Protein AF-A0A9E4FRD2-F1 (afdb_monomer)

Nearest PDB structures (foldseek):
  8exa-assembly1_A  TM=8.167E-01  e=8.975E-10  Deinococcus radiodurans R1 = ATCC 13939 = DSM 20539
  8h1j-assembly1_A  TM=7.032E-01  e=6.275E-10  Deinococcus radiodurans R1 = ATCC 13939 = DSM 20539
  8bf8-assembly1_A  TM=7.900E-01  e=3.987E-09  Deinococcus radiodurans R1 = ATCC 13939 = DSM 20539

Foldseek 3Di:
DCPDPVNVVCVLDDPQQVVVVVVVVVVLVCLPPDPVNVVSDHDDDDDPVHDWDKTKDQDWDDDPQWTQDPPVGTHHHDDDDDCSVFAWGMWIWTFLAPDVDTDIDIDTDGDDDCPDPPRDAFDPAAEWEWEDDPAWIAIPVGDIQGQDDLVVLVVVLVVLVVVLVPDDPPDPVNVVSVRVNSVSVVVSVVSRVVSVVVVVVVCRRHHPHYHYDPDPSVVLLDQQQDDPVDGGPPRVVSVVVNVVD

Sequence (245 aa):
MRNAPGHAWLQDYSYEIVRYACKYMGDAYAAFFDPDRPDHGHPQYKAKHYTKPAFTIPSVGIEDGRLDIPKMGWTRLGPIHRYADGQPLTVHVRQESESKQPQWYAYIAFEVPIDHPDVCPPAEAGAVGVDRNVGQATDSAGAVHALPNTTVEDAKIKRYQRRMARQQKGSNRRRGTAGQLRKLHRKRARRRDNATYHVSRKVADTAHTVVMEDLNTKGMTKSAKGTVEDPGRNVKQKAGLNRAI

Structure (mmCIF, N/CA/C/O backbone):
data_AF-A0A9E4FRD2-F1
#
_entry.id   AF-A0A9E4FRD2-F1
#
loop_
_atom_site.group_PDB
_atom_site.id
_atom_site.type_symbol
_atom_site.label_atom_id
_atom_site.label_alt_id
_atom_site.label_comp_id
_atom_site.label_asym_id
_atom_site.label_entity_id
_atom_site.label_seq_id
_atom_site.pdbx_PDB_ins_code
_atom_site.Cartn_x
_atom_site.Cartn_y
_atom_site.Cartn_z
_atom_site.occupancy
_atom_site.B_iso_or_equiv
_atom_site.auth_seq_id
_atom_site.auth_comp_id
_atom_site.auth_asym_id
_atom_site.auth_atom_id
_atom_site.pdbx_PDB_model_num
ATOM 1 N N . MET A 1 1 ? -15.861 -24.914 17.497 1.00 67.12 1 MET A N 1
ATOM 2 C CA . MET A 1 1 ? -15.992 -23.563 18.099 1.00 67.12 1 MET A CA 1
ATOM 3 C C . MET A 1 1 ? -17.332 -22.887 17.801 1.00 67.12 1 MET A C 1
ATOM 5 O O . MET A 1 1 ? -18.026 -22.592 18.757 1.00 67.12 1 MET A O 1
ATOM 9 N N . ARG A 1 2 ? -17.742 -22.677 16.538 1.00 67.31 2 ARG A N 1
ATOM 10 C CA . ARG A 1 2 ? -18.972 -21.922 16.181 1.00 67.31 2 ARG A CA 1
ATOM 11 C C . ARG A 1 2 ? -20.303 -22.508 16.692 1.00 67.31 2 ARG A C 1
ATOM 13 O O . ARG A 1 2 ? -21.237 -21.755 16.925 1.00 67.31 2 ARG A O 1
ATOM 20 N N . ASN A 1 3 ? -20.382 -23.824 16.889 1.00 78.94 3 ASN A N 1
ATOM 21 C CA . ASN A 1 3 ? -21.601 -24.493 17.369 1.00 78.94 3 ASN A CA 1
ATOM 22 C C . ASN A 1 3 ? -21.659 -24.611 18.904 1.00 78.94 3 ASN A C 1
ATOM 24 O O . ASN A 1 3 ? -22.575 -25.226 19.435 1.00 78.94 3 ASN A O 1
ATOM 28 N N . ALA A 1 4 ? -20.674 -24.059 19.623 1.00 85.12 4 ALA A N 1
ATOM 29 C CA . ALA A 1 4 ? -20.673 -24.070 21.081 1.00 85.12 4 ALA A CA 1
ATOM 30 C C . ALA A 1 4 ? -21.571 -22.941 21.632 1.00 85.12 4 ALA A C 1
ATOM 32 O O . ALA A 1 4 ? -21.511 -21.832 21.094 1.00 85.12 4 ALA A O 1
ATOM 33 N N . PRO A 1 5 ? -22.318 -23.160 22.734 1.00 82.00 5 PRO A N 1
ATOM 34 C CA . PRO A 1 5 ? -23.252 -22.170 23.287 1.00 82.00 5 PRO A CA 1
ATOM 35 C C . PRO A 1 5 ? -22.615 -20.801 23.578 1.00 82.00 5 PRO A C 1
ATOM 37 O O . PRO A 1 5 ? -23.181 -19.767 23.238 1.00 82.00 5 PRO A O 1
ATOM 40 N N . GLY A 1 6 ? -21.386 -20.777 24.112 1.00 87.50 6 GLY A N 1
ATOM 41 C CA . GLY A 1 6 ? -20.649 -19.536 24.404 1.00 87.50 6 GLY A CA 1
ATOM 42 C C . GLY A 1 6 ? -20.173 -18.748 23.173 1.00 87.50 6 GLY A C 1
ATOM 43 O O . GLY A 1 6 ? -19.661 -17.639 23.309 1.00 87.50 6 GLY A O 1
ATOM 44 N N . HIS A 1 7 ? -20.337 -19.297 21.967 1.00 87.00 7 HIS A N 1
ATOM 45 C CA . HIS A 1 7 ? -19.889 -18.694 20.711 1.00 87.00 7 HIS A CA 1
ATOM 46 C C . HIS A 1 7 ? -21.019 -18.541 19.684 1.00 87.00 7 HIS A C 1
ATOM 48 O O . HIS A 1 7 ? -20.741 -18.370 18.497 1.00 87.00 7 HIS A O 1
ATOM 54 N N . ALA A 1 8 ? -22.283 -18.578 20.120 1.00 86.56 8 ALA A N 1
ATOM 55 C CA . ALA A 1 8 ? -23.445 -18.465 19.235 1.00 86.56 8 ALA A CA 1
ATOM 56 C C . ALA A 1 8 ? -23.419 -17.192 18.364 1.00 86.56 8 ALA A C 1
ATOM 58 O O . ALA A 1 8 ? -23.780 -17.241 17.193 1.00 86.56 8 ALA A O 1
ATOM 59 N N . TRP A 1 9 ? -22.874 -16.087 18.884 1.00 85.94 9 TRP A N 1
ATOM 60 C CA . TRP A 1 9 ? -22.685 -14.823 18.158 1.00 85.94 9 TRP A CA 1
ATOM 61 C C . TRP A 1 9 ? -21.822 -14.951 16.887 1.00 85.94 9 TRP A C 1
ATOM 63 O O . TRP A 1 9 ? -21.935 -14.136 15.977 1.00 85.94 9 TRP A O 1
ATOM 73 N N . LEU A 1 10 ? -20.972 -15.983 16.765 1.00 87.56 10 LEU A N 1
ATOM 74 C CA . LEU A 1 10 ? -20.216 -16.240 15.530 1.00 87.56 10 LEU A CA 1
ATOM 75 C C . LEU A 1 10 ? -21.123 -16.631 14.356 1.00 87.56 10 LEU A C 1
ATOM 77 O O . LEU A 1 10 ? -20.674 -16.601 13.207 1.00 87.56 10 LEU A O 1
ATOM 81 N N . GLN A 1 11 ? -22.373 -17.022 14.622 1.00 86.06 11 GLN A N 1
ATOM 82 C CA . GLN A 1 11 ? -23.327 -17.388 13.580 1.00 86.06 11 GLN A CA 1
ATOM 83 C C . GLN A 1 11 ? -23.803 -16.189 12.754 1.00 86.06 11 GLN A C 1
ATOM 85 O O . GLN A 1 11 ? -24.078 -16.353 11.558 1.00 86.06 11 GLN A O 1
ATOM 90 N N . ASP A 1 12 ? -23.779 -14.998 13.353 1.00 87.56 12 ASP A N 1
ATOM 91 C CA . ASP A 1 12 ? -24.127 -13.729 12.705 1.00 87.56 12 ASP A CA 1
ATOM 92 C C . ASP A 1 12 ? -23.102 -13.327 11.634 1.00 87.56 12 ASP A C 1
ATOM 94 O O . ASP A 1 12 ? -23.403 -12.569 10.713 1.00 87.56 12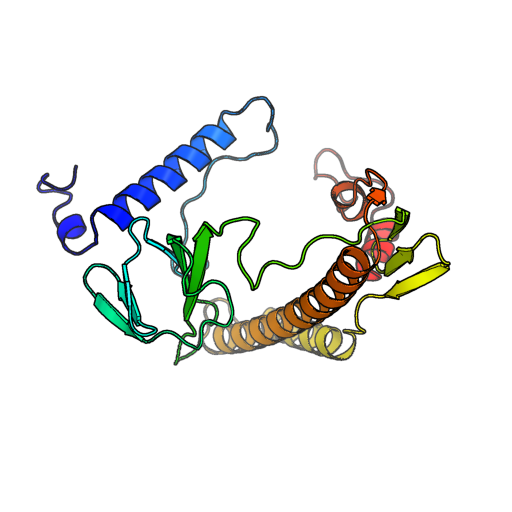 ASP A O 1
ATOM 98 N N . TYR A 1 13 ? -21.890 -13.881 11.708 1.00 87.94 13 TYR A N 1
ATOM 99 C CA . TYR A 1 13 ? -20.794 -13.589 10.793 1.00 87.94 13 TYR A CA 1
ATOM 100 C C . TYR A 1 13 ? -20.596 -14.700 9.756 1.00 87.94 13 TYR A C 1
ATOM 102 O O . TYR A 1 13 ? -20.946 -15.874 9.947 1.00 87.94 13 TYR A O 1
ATOM 110 N N . SER A 1 14 ? -19.973 -14.339 8.634 1.00 90.31 14 SER A N 1
ATOM 111 C CA . SER A 1 14 ? -19.513 -15.326 7.658 1.00 90.31 14 SER A CA 1
ATOM 112 C C . SER A 1 14 ? -18.440 -16.230 8.257 1.00 90.31 14 SER A C 1
ATOM 114 O O . SER A 1 14 ? -17.472 -15.758 8.856 1.00 90.31 14 SER A O 1
ATOM 116 N N . TYR A 1 15 ? -18.613 -17.539 8.069 1.00 89.69 15 TYR A N 1
ATOM 117 C CA . TYR A 1 15 ? -17.646 -18.547 8.497 1.00 89.69 15 TYR A CA 1
ATOM 118 C C . TYR A 1 15 ? -16.262 -18.293 7.890 1.00 89.69 15 TYR A C 1
ATOM 120 O O . TYR A 1 15 ? -15.259 -18.358 8.598 1.00 89.69 15 TYR A O 1
ATOM 128 N N . GLU A 1 16 ? -16.215 -17.946 6.606 1.00 89.38 16 GLU A N 1
ATOM 129 C CA . GLU A 1 16 ? -14.969 -17.718 5.879 1.00 89.38 16 GLU A CA 1
ATOM 130 C C . GLU A 1 16 ? -14.181 -16.532 6.437 1.00 89.38 16 GLU A C 1
ATOM 132 O O . GLU A 1 16 ? -12.979 -16.634 6.687 1.00 89.38 16 GLU A O 1
ATOM 137 N N . ILE A 1 17 ? -14.881 -15.427 6.709 1.00 91.25 17 ILE A N 1
ATOM 138 C CA . ILE A 1 17 ? -14.279 -14.211 7.265 1.00 91.25 17 ILE A CA 1
ATOM 139 C C . ILE A 1 17 ? -13.721 -14.490 8.667 1.00 91.25 17 ILE A C 1
ATOM 141 O O . ILE A 1 17 ? -12.598 -14.089 8.985 1.00 91.25 17 ILE A O 1
ATOM 145 N N . VAL A 1 18 ? -14.479 -15.210 9.503 1.00 90.75 18 VAL A N 1
ATOM 146 C CA . VAL A 1 18 ? -14.031 -15.613 10.847 1.00 90.75 18 VAL A CA 1
ATOM 147 C C . VAL A 1 18 ? -12.804 -16.524 10.760 1.00 90.75 18 VAL A C 1
ATOM 149 O O . VAL A 1 18 ? -11.828 -16.307 11.479 1.00 90.75 18 VAL A O 1
ATOM 152 N N . ARG A 1 19 ? -12.803 -17.502 9.846 1.00 91.31 19 ARG A N 1
ATOM 153 C CA . ARG A 1 19 ? -11.661 -18.401 9.625 1.00 91.31 19 ARG A CA 1
ATOM 154 C C . ARG A 1 19 ? -10.401 -17.624 9.236 1.00 91.31 19 ARG A C 1
ATOM 156 O O . ARG A 1 19 ? -9.330 -17.906 9.772 1.00 91.31 19 ARG A O 1
ATOM 163 N N . TYR A 1 20 ? -10.519 -16.616 8.371 1.00 92.38 20 TYR A N 1
ATOM 164 C CA . TYR A 1 20 ? -9.385 -15.764 7.999 1.00 92.38 20 TYR A CA 1
ATOM 165 C C . TYR A 1 20 ? -8.880 -14.892 9.151 1.00 92.38 20 TYR A C 1
ATOM 167 O O . TYR A 1 20 ? -7.675 -14.669 9.267 1.00 92.38 20 TYR A O 1
ATOM 175 N N . ALA A 1 21 ? -9.761 -14.437 10.044 1.00 90.81 21 ALA A N 1
ATOM 176 C CA . ALA A 1 21 ? -9.332 -13.743 11.255 1.00 90.81 21 ALA A CA 1
ATOM 177 C C . ALA A 1 21 ? -8.472 -14.651 12.154 1.00 90.81 21 ALA A C 1
ATOM 179 O O . ALA A 1 21 ? -7.423 -14.217 12.633 1.00 90.81 21 ALA A O 1
ATOM 180 N N . CYS A 1 22 ? -8.863 -15.921 12.321 1.00 91.75 22 CYS A N 1
ATOM 181 C CA . CYS A 1 22 ? -8.051 -16.918 13.024 1.00 91.75 22 CYS A CA 1
ATOM 182 C C . CYS A 1 22 ? -6.732 -17.205 12.294 1.00 91.75 22 CYS A C 1
ATOM 184 O O . CYS A 1 22 ? -5.698 -17.313 12.950 1.00 91.75 22 CYS A O 1
ATOM 186 N N . LYS A 1 23 ? -6.739 -17.264 10.954 1.00 94.00 23 LYS A N 1
ATOM 187 C CA . LYS A 1 23 ? -5.511 -17.401 10.157 1.00 94.00 23 LYS A CA 1
ATOM 188 C C . LYS A 1 23 ? -4.535 -16.258 10.447 1.00 94.00 23 LYS A C 1
ATOM 190 O O . LYS A 1 23 ? -3.388 -16.527 10.768 1.00 94.00 23 LYS A O 1
ATOM 195 N N . TYR A 1 24 ? -4.987 -15.002 10.420 1.00 93.44 24 TYR A N 1
ATOM 196 C CA . TYR A 1 24 ? -4.118 -13.857 10.722 1.00 93.44 24 TYR A CA 1
ATOM 197 C C . TYR A 1 24 ? -3.558 -13.875 12.142 1.00 93.44 24 TYR A C 1
ATOM 199 O O . TYR A 1 24 ? -2.440 -13.417 12.363 1.00 93.44 24 TYR A O 1
ATOM 207 N N . MET A 1 25 ? -4.324 -14.387 13.104 1.00 93.75 25 MET A N 1
ATOM 208 C CA . MET A 1 25 ? -3.820 -14.611 14.455 1.00 93.75 25 MET A CA 1
ATOM 209 C C . MET A 1 25 ? -2.714 -15.674 14.456 1.00 93.75 25 MET A C 1
ATOM 211 O O . MET A 1 25 ? -1.662 -15.438 15.041 1.00 93.75 25 MET A O 1
ATOM 215 N N . GLY A 1 26 ? -2.923 -16.797 13.761 1.00 95.25 26 GLY A N 1
ATOM 216 C CA . GLY A 1 26 ? -1.909 -17.838 13.579 1.00 95.25 26 GLY A CA 1
ATOM 217 C C . GLY A 1 26 ? -0.637 -17.312 12.913 1.00 95.25 26 GLY A C 1
ATOM 218 O O . GLY A 1 26 ? 0.444 -17.496 13.459 1.00 95.25 26 GLY A O 1
ATOM 219 N N . ASP A 1 27 ? -0.767 -16.576 11.805 1.00 94.50 27 ASP A N 1
ATOM 220 C CA . ASP A 1 27 ? 0.358 -15.958 11.089 1.00 94.50 27 ASP A CA 1
ATOM 221 C C . ASP A 1 27 ? 1.141 -14.985 11.999 1.00 94.50 27 ASP A C 1
ATOM 223 O O . ASP A 1 27 ? 2.370 -14.937 11.964 1.00 94.50 27 ASP A O 1
ATOM 227 N N . ALA A 1 28 ? 0.439 -14.207 12.834 1.00 93.31 28 ALA A N 1
ATOM 228 C CA . ALA A 1 28 ? 1.071 -13.266 13.758 1.00 93.31 28 ALA A CA 1
ATOM 229 C C . ALA A 1 28 ? 1.861 -13.976 14.866 1.00 93.31 28 ALA A C 1
ATOM 231 O O . ALA A 1 28 ? 2.956 -13.532 15.204 1.00 93.31 28 ALA A O 1
ATOM 232 N N . TYR A 1 29 ? 1.328 -15.069 15.418 1.00 95.12 29 TYR A N 1
ATOM 233 C CA . TYR A 1 29 ? 2.049 -15.877 16.403 1.00 95.12 29 TYR A CA 1
ATOM 234 C C . TYR A 1 29 ? 3.208 -16.650 15.775 1.00 95.12 29 TYR A C 1
ATOM 236 O O . TYR A 1 29 ? 4.277 -16.697 16.370 1.00 95.12 29 TYR A O 1
ATOM 244 N N . ALA A 1 30 ? 3.040 -17.183 14.564 1.00 94.62 30 ALA A N 1
ATOM 245 C CA . ALA A 1 30 ? 4.133 -17.812 13.829 1.00 94.62 30 ALA A CA 1
ATOM 246 C C . ALA A 1 30 ? 5.302 -16.833 13.643 1.00 94.62 30 ALA A C 1
ATOM 248 O O . ALA A 1 30 ? 6.435 -17.183 13.940 1.00 94.62 30 ALA A O 1
ATOM 249 N N . ALA A 1 31 ? 5.019 -15.582 13.262 1.00 92.88 31 ALA A N 1
ATOM 250 C CA . ALA A 1 31 ? 6.043 -14.544 13.143 1.00 92.88 31 ALA A CA 1
ATOM 251 C C . ALA A 1 31 ? 6.666 -14.119 14.486 1.00 92.88 31 ALA A C 1
ATOM 253 O O . ALA A 1 31 ? 7.797 -13.654 14.494 1.00 92.88 31 ALA A O 1
ATOM 254 N N . PHE A 1 32 ? 5.940 -14.234 15.601 1.00 93.62 32 PHE A N 1
ATOM 255 C CA . PHE A 1 32 ? 6.468 -13.954 16.942 1.00 93.62 32 PHE A CA 1
ATOM 256 C C . PHE A 1 32 ? 7.432 -15.042 17.430 1.00 93.62 32 PHE A C 1
ATOM 258 O O . PHE A 1 32 ? 8.389 -14.741 18.133 1.00 93.62 32 PHE A O 1
ATOM 265 N N . PHE A 1 33 ? 7.181 -16.298 17.060 1.00 93.69 33 PHE A N 1
ATOM 266 C CA . PHE A 1 33 ? 8.043 -17.429 17.409 1.00 93.69 33 PHE A CA 1
ATOM 267 C C . PHE A 1 33 ? 9.151 -17.698 16.379 1.00 93.69 33 PHE A C 1
ATOM 269 O O . PHE A 1 33 ? 9.943 -18.615 16.577 1.00 93.69 33 PHE A O 1
ATOM 276 N N . ASP A 1 34 ? 9.201 -16.933 15.289 1.00 94.06 34 ASP A N 1
ATOM 277 C CA . ASP A 1 34 ? 10.183 -17.089 14.218 1.00 94.06 34 ASP A CA 1
ATOM 278 C C . ASP A 1 34 ? 11.569 -16.582 14.679 1.00 94.06 34 ASP A C 1
ATOM 280 O O . ASP A 1 34 ? 11.729 -15.378 14.915 1.00 94.06 34 ASP A O 1
ATOM 284 N N . PRO A 1 35 ? 12.581 -17.465 14.813 1.00 91.12 35 PRO A N 1
ATOM 285 C CA . PRO A 1 35 ? 13.911 -17.082 15.284 1.00 91.12 35 PRO A CA 1
ATOM 286 C C . PRO A 1 35 ? 14.645 -16.152 14.309 1.00 91.12 35 PRO A C 1
ATOM 288 O O . PRO A 1 35 ? 15.497 -15.378 14.746 1.00 91.12 35 PRO A O 1
ATOM 291 N N . ASP A 1 36 ? 14.280 -16.155 13.022 1.00 91.88 36 ASP A N 1
ATOM 292 C CA . ASP A 1 36 ? 14.855 -15.258 12.011 1.00 91.88 36 ASP A CA 1
ATOM 293 C C . ASP A 1 36 ? 14.272 -13.836 12.105 1.00 91.88 36 ASP A C 1
ATOM 295 O O . ASP A 1 36 ? 14.687 -12.914 11.392 1.00 91.88 36 ASP A O 1
ATOM 299 N N . ARG A 1 37 ? 13.295 -13.628 12.997 1.00 83.38 37 ARG A N 1
ATOM 300 C CA . ARG A 1 37 ? 12.590 -12.358 13.200 1.00 83.38 37 ARG A CA 1
ATOM 301 C C . ARG A 1 37 ? 12.576 -11.935 14.674 1.00 83.38 37 ARG A C 1
ATOM 303 O O . ARG A 1 37 ? 11.508 -11.636 15.205 1.00 83.38 37 ARG A O 1
ATOM 310 N N . PRO A 1 38 ? 13.739 -11.783 15.333 1.00 79.31 38 PRO A N 1
ATOM 311 C CA . PRO A 1 38 ? 13.807 -11.492 16.770 1.00 79.31 38 PRO A CA 1
ATOM 312 C C . PRO A 1 38 ? 13.165 -10.147 17.160 1.00 79.31 38 PRO A C 1
ATOM 314 O O . PRO A 1 38 ? 12.729 -9.966 18.293 1.00 79.31 38 PRO A O 1
ATOM 317 N N . ASP A 1 39 ? 13.057 -9.207 16.214 1.00 81.44 39 ASP A N 1
ATOM 318 C CA . ASP A 1 39 ? 12.422 -7.900 16.421 1.00 81.44 39 ASP A CA 1
ATOM 319 C C . ASP A 1 39 ? 10.877 -7.947 16.369 1.00 81.44 39 ASP A C 1
ATOM 321 O O . ASP A 1 39 ? 10.209 -6.941 16.650 1.00 81.44 39 ASP A O 1
ATOM 325 N N . HIS A 1 40 ? 10.273 -9.076 15.979 1.00 81.44 40 HIS A N 1
ATOM 326 C CA . HIS A 1 40 ? 8.820 -9.221 15.944 1.00 81.44 40 HIS A CA 1
ATOM 327 C C . HIS A 1 40 ? 8.266 -9.423 17.359 1.00 81.44 40 HIS A C 1
ATOM 329 O O . HIS A 1 40 ? 8.233 -10.519 17.903 1.00 81.44 40 HIS A O 1
ATOM 335 N N . GLY A 1 41 ? 7.793 -8.329 17.959 1.00 86.44 41 GLY A N 1
ATOM 336 C CA . GLY A 1 41 ? 7.158 -8.359 19.275 1.00 86.44 41 GLY A CA 1
ATOM 337 C C . GLY A 1 41 ? 5.840 -9.145 19.314 1.00 86.44 41 GLY A C 1
ATOM 338 O O . GLY A 1 41 ? 5.220 -9.432 18.288 1.00 86.44 41 GLY A O 1
ATOM 339 N N . HIS A 1 42 ? 5.381 -9.441 20.533 1.00 91.69 42 HIS A N 1
ATOM 340 C CA . HIS A 1 42 ? 4.157 -10.208 20.778 1.00 91.69 42 HIS A CA 1
ATOM 341 C C . HIS A 1 42 ? 2.932 -9.615 20.045 1.00 91.69 42 HIS A C 1
ATOM 343 O O . HIS A 1 42 ? 2.730 -8.392 20.089 1.00 91.69 42 HIS A O 1
ATOM 349 N N . PRO A 1 43 ? 2.063 -10.445 19.427 1.00 92.69 43 PRO A N 1
ATOM 350 C CA . PRO A 1 43 ? 0.855 -9.973 18.760 1.00 92.69 43 PRO A CA 1
ATOM 351 C C . PRO A 1 43 ? -0.041 -9.147 19.690 1.00 92.69 43 PRO A C 1
ATOM 353 O O . PRO A 1 43 ? -0.229 -9.473 20.863 1.00 92.69 43 PRO A O 1
ATOM 356 N N . GLN A 1 44 ? -0.622 -8.068 19.164 1.00 90.12 44 GLN A N 1
ATOM 357 C CA . GLN A 1 44 ? -1.509 -7.180 19.919 1.00 90.12 44 GLN A CA 1
ATOM 358 C C . GLN A 1 44 ? -2.927 -7.198 19.351 1.00 90.12 44 GLN A C 1
ATOM 360 O O . GLN A 1 44 ? -3.133 -7.156 18.134 1.00 90.12 44 GLN A O 1
ATOM 365 N N . TYR A 1 45 ? -3.921 -7.197 20.239 1.00 89.31 45 TYR A N 1
ATOM 366 C CA . TYR A 1 45 ? -5.320 -7.083 19.842 1.00 89.31 45 TYR A CA 1
ATOM 367 C C . TYR A 1 45 ? -5.614 -5.730 19.187 1.00 89.31 45 TYR A C 1
ATOM 369 O O . TYR A 1 45 ? -5.158 -4.670 19.622 1.00 89.31 45 TYR A O 1
ATOM 377 N N . LYS A 1 46 ? -6.437 -5.763 18.136 1.00 85.69 46 LYS A N 1
ATOM 378 C CA . LYS A 1 46 ? -6.927 -4.559 17.458 1.00 85.69 46 LYS A CA 1
ATOM 379 C C . LYS A 1 46 ? -7.933 -3.836 18.355 1.00 85.69 46 LYS A C 1
ATOM 381 O O . LYS A 1 46 ? -8.856 -4.449 18.880 1.00 85.69 46 LYS A O 1
ATOM 386 N N . ALA A 1 47 ? -7.806 -2.517 18.477 1.00 85.44 47 ALA A N 1
ATOM 387 C CA . ALA A 1 47 ? -8.713 -1.705 19.283 1.00 85.44 47 ALA A CA 1
ATOM 388 C C . ALA A 1 47 ? -9.719 -0.959 18.395 1.00 85.44 47 ALA A C 1
ATOM 390 O O . ALA A 1 47 ? -9.323 -0.221 17.491 1.00 85.44 47 ALA A O 1
ATOM 391 N N . LYS A 1 48 ? -11.021 -1.080 18.697 1.00 78.56 48 LYS A N 1
ATOM 392 C CA . LYS A 1 48 ? -12.146 -0.533 17.902 1.00 78.56 48 LYS A CA 1
ATOM 393 C C . LYS A 1 48 ? -11.976 0.930 17.467 1.00 78.56 48 LYS A C 1
ATOM 395 O O . LYS A 1 48 ? -12.373 1.298 16.370 1.00 78.56 48 LYS A O 1
ATOM 400 N N . HIS A 1 49 ? -11.401 1.773 18.326 1.00 74.44 49 HIS A N 1
ATOM 401 C CA . HIS A 1 49 ? -11.247 3.212 18.071 1.00 74.44 49 HIS A CA 1
ATOM 402 C C . HIS A 1 49 ? -9.907 3.611 17.437 1.00 74.44 49 HIS A C 1
ATOM 404 O O . HIS A 1 49 ? -9.724 4.778 17.091 1.00 74.44 49 HIS A O 1
ATOM 410 N N . TYR A 1 50 ? -8.969 2.671 17.306 1.00 72.94 50 TYR A N 1
ATOM 411 C CA . TYR A 1 50 ? -7.614 2.930 16.807 1.00 72.94 50 TYR A CA 1
ATOM 412 C C . TYR A 1 50 ? -7.288 2.138 15.543 1.00 72.94 50 TYR A C 1
ATOM 414 O O . TYR A 1 50 ? -6.450 2.564 14.747 1.00 72.94 50 TYR A O 1
ATOM 422 N N . THR A 1 51 ? -7.971 1.020 15.322 1.00 81.56 51 THR A N 1
ATOM 423 C CA . THR A 1 51 ? -7.793 0.180 14.147 1.00 81.56 51 THR A CA 1
ATOM 424 C C . THR A 1 51 ? -8.938 0.398 13.173 1.00 81.56 51 THR A C 1
ATOM 426 O O . THR A 1 51 ? -10.106 0.331 13.543 1.00 81.56 51 THR A O 1
ATOM 429 N N . LYS A 1 52 ? -8.597 0.639 11.904 1.00 82.62 52 LYS A N 1
ATOM 430 C CA . LYS A 1 52 ? -9.603 0.723 10.846 1.00 82.62 52 LYS A CA 1
ATOM 431 C C . LYS A 1 52 ? -10.218 -0.665 10.620 1.00 82.62 52 LYS A C 1
ATOM 433 O O . LYS A 1 52 ? -9.447 -1.612 10.443 1.00 82.62 52 LYS A O 1
ATOM 438 N N . PRO A 1 53 ? -11.553 -0.784 10.593 1.00 89.06 53 PRO A N 1
ATOM 439 C CA . PRO A 1 53 ? -12.239 -1.997 10.179 1.00 89.06 53 PRO A CA 1
ATOM 440 C C . PRO A 1 53 ? -11.731 -2.500 8.827 1.00 89.06 53 PRO A C 1
ATOM 442 O O . PRO A 1 53 ? -11.597 -1.733 7.867 1.00 89.06 53 PRO A O 1
ATOM 445 N N . ALA A 1 54 ? -11.416 -3.788 8.784 1.00 92.31 54 ALA A N 1
ATOM 446 C CA . ALA A 1 54 ? -11.013 -4.496 7.584 1.00 92.31 54 ALA A CA 1
ATOM 447 C C . ALA A 1 54 ? -11.276 -5.990 7.760 1.00 92.31 54 ALA A C 1
ATOM 449 O O . ALA A 1 54 ? -11.181 -6.499 8.882 1.00 92.31 54 ALA A O 1
ATOM 450 N N . PHE A 1 55 ? -11.563 -6.675 6.663 1.00 93.88 55 PHE A N 1
ATOM 451 C CA . PHE A 1 55 ? -11.758 -8.118 6.632 1.00 93.88 55 PHE A CA 1
ATOM 452 C C . PHE A 1 55 ? -11.373 -8.681 5.264 1.00 93.88 55 PHE A C 1
ATOM 454 O O . PHE A 1 55 ? -11.227 -7.935 4.296 1.00 93.88 55 PHE A O 1
ATOM 461 N N . THR A 1 56 ? -11.192 -9.997 5.209 1.00 95.12 56 THR A N 1
ATOM 462 C CA . THR A 1 56 ? -10.799 -10.711 3.994 1.00 95.12 56 THR A CA 1
ATOM 463 C C . THR A 1 56 ? -11.889 -11.691 3.617 1.00 95.12 56 THR A C 1
ATOM 465 O O . THR A 1 56 ? -12.370 -12.430 4.476 1.00 95.12 56 THR A O 1
ATOM 468 N N . ILE A 1 57 ? -12.258 -11.676 2.343 1.00 94.31 57 ILE A N 1
ATOM 469 C CA . ILE A 1 57 ? -13.172 -12.617 1.716 1.00 94.31 57 ILE A CA 1
ATOM 470 C C . ILE A 1 57 ? -12.308 -13.551 0.856 1.00 94.31 57 ILE A C 1
ATOM 472 O O . ILE A 1 57 ? -11.671 -13.071 -0.086 1.00 94.31 57 ILE A O 1
ATOM 476 N N . PRO A 1 58 ? -12.194 -14.839 1.216 1.00 88.94 58 PRO A N 1
ATOM 477 C CA . PRO A 1 58 ? -11.344 -15.773 0.489 1.00 88.94 58 PRO A CA 1
ATOM 478 C C . PRO A 1 58 ? -12.018 -16.418 -0.715 1.00 88.94 58 PRO A C 1
ATOM 480 O O . PRO A 1 58 ? -11.321 -16.754 -1.657 1.00 88.94 58 PRO A O 1
ATOM 483 N N . SER A 1 59 ? -13.338 -16.600 -0.685 1.00 83.44 59 SER A N 1
ATOM 484 C CA . SER A 1 59 ? -14.110 -17.048 -1.840 1.00 83.44 59 SER A CA 1
ATOM 485 C C . SER A 1 59 ? -14.751 -15.832 -2.490 1.00 83.44 59 SER A C 1
ATOM 487 O O . SER A 1 59 ? -15.489 -15.098 -1.832 1.00 83.44 59 SER A O 1
ATOM 489 N N . VAL A 1 60 ? -14.418 -15.561 -3.748 1.00 83.00 60 VAL A N 1
ATOM 490 C CA . VAL A 1 60 ? -14.770 -14.296 -4.394 1.00 83.00 60 VAL A CA 1
ATOM 491 C C . VAL A 1 60 ? -15.790 -14.533 -5.498 1.00 83.00 60 VAL A C 1
ATOM 493 O O . VAL A 1 60 ? -15.453 -15.051 -6.555 1.00 83.00 60 VAL A O 1
ATOM 496 N N . GLY A 1 61 ? -17.029 -14.099 -5.269 1.00 87.12 61 GLY A N 1
ATOM 497 C CA . GLY A 1 61 ? -18.019 -13.931 -6.331 1.00 87.12 61 GLY A CA 1
ATOM 498 C C . GLY A 1 61 ? -17.956 -12.506 -6.868 1.00 87.12 61 GLY A C 1
ATOM 499 O O . GLY A 1 61 ? -18.282 -11.569 -6.138 1.00 87.12 61 GLY A O 1
ATOM 500 N N . ILE A 1 62 ? -17.527 -12.319 -8.117 1.00 89.94 62 ILE A N 1
ATOM 501 C CA . ILE A 1 62 ? -17.624 -11.032 -8.817 1.00 89.94 62 ILE A CA 1
ATOM 502 C C . ILE A 1 62 ? -18.399 -11.242 -10.109 1.00 89.94 62 ILE A C 1
ATOM 504 O O . ILE A 1 62 ? -18.013 -12.060 -10.934 1.00 89.94 62 ILE A O 1
ATOM 508 N N . GLU A 1 63 ? -19.476 -10.482 -10.277 1.00 88.75 63 GLU A N 1
ATOM 509 C CA . GLU A 1 63 ? -20.357 -10.555 -11.442 1.00 88.75 63 GLU A CA 1
ATOM 510 C C . GLU A 1 63 ? -20.954 -9.169 -11.701 1.00 88.75 63 GLU A C 1
ATOM 512 O O . GLU A 1 63 ? -21.309 -8.459 -10.756 1.00 88.75 63 GLU A O 1
ATOM 517 N N . ASP A 1 64 ? -21.012 -8.737 -12.963 1.00 87.69 64 ASP A N 1
ATOM 518 C CA . ASP A 1 64 ? -21.611 -7.457 -13.380 1.00 87.69 64 ASP A CA 1
ATOM 519 C C . ASP A 1 64 ? -21.157 -6.229 -12.562 1.00 87.69 64 ASP A C 1
ATOM 521 O O . ASP A 1 64 ? -21.941 -5.339 -12.205 1.00 87.69 64 ASP A O 1
ATOM 525 N N . GLY A 1 65 ? -19.867 -6.179 -12.209 1.00 88.62 65 GLY A N 1
ATOM 526 C CA . GLY A 1 65 ? -19.302 -5.101 -11.390 1.00 88.62 65 GLY A CA 1
ATOM 527 C C . GLY A 1 65 ? -19.835 -5.078 -9.952 1.00 88.62 65 GLY A C 1
ATOM 528 O O . GLY A 1 65 ? -19.850 -4.028 -9.302 1.00 88.62 65 GLY A O 1
ATOM 529 N N . ARG A 1 66 ? -20.299 -6.218 -9.443 1.00 92.75 66 ARG A N 1
ATOM 530 C CA . ARG A 1 66 ? -20.717 -6.426 -8.056 1.00 92.75 66 ARG A CA 1
ATOM 531 C C . ARG A 1 66 ? -19.816 -7.463 -7.407 1.00 92.75 66 ARG A C 1
ATOM 533 O O . ARG A 1 66 ? -19.341 -8.376 -8.061 1.00 92.75 66 ARG A O 1
ATOM 540 N N . LEU A 1 67 ? -19.604 -7.303 -6.111 1.00 93.56 67 LEU A N 1
ATOM 541 C CA . LEU A 1 67 ? -18.913 -8.253 -5.253 1.00 93.56 67 LEU A CA 1
ATOM 542 C C . LEU A 1 67 ? -19.942 -8.923 -4.352 1.00 93.56 67 LEU A C 1
ATOM 544 O O . LEU A 1 67 ? -20.669 -8.217 -3.647 1.00 93.56 67 LEU A O 1
ATOM 548 N N . ASP A 1 68 ? -19.985 -10.249 -4.334 1.00 93.25 68 ASP A N 1
ATOM 549 C CA . ASP A 1 68 ? -20.728 -10.978 -3.315 1.00 93.25 68 ASP A CA 1
ATOM 550 C C . ASP A 1 68 ? -19.993 -10.862 -1.978 1.00 93.25 68 ASP A C 1
ATOM 552 O O . ASP A 1 68 ? -18.868 -11.338 -1.799 1.00 93.25 68 ASP A O 1
ATOM 556 N N . ILE A 1 69 ? -20.618 -10.163 -1.033 1.00 92.81 69 ILE A N 1
ATOM 557 C CA . ILE A 1 69 ? -20.109 -10.038 0.325 1.00 92.81 69 ILE A CA 1
ATOM 558 C C . ILE A 1 69 ? -20.935 -10.979 1.203 1.00 92.81 69 ILE A C 1
ATOM 560 O O . ILE A 1 69 ? -22.126 -10.727 1.405 1.00 92.81 69 ILE A O 1
ATOM 564 N N . PRO A 1 70 ? -20.331 -12.015 1.812 1.00 91.00 70 PRO A N 1
ATOM 565 C CA . PRO A 1 70 ? -21.062 -12.955 2.651 1.00 91.00 70 PRO A CA 1
ATOM 566 C C . PRO A 1 70 ? -21.939 -12.261 3.706 1.00 91.00 70 PRO A C 1
ATOM 568 O O . PRO A 1 70 ? -21.465 -11.377 4.422 1.00 91.00 70 PRO A O 1
ATOM 571 N N . LYS A 1 71 ? -23.208 -12.685 3.819 1.00 88.94 71 LYS A N 1
ATOM 572 C CA . LYS A 1 71 ? -24.272 -12.103 4.679 1.00 88.94 71 LYS A CA 1
ATOM 573 C C . LYS A 1 71 ? -24.783 -10.711 4.277 1.00 88.94 71 LYS A C 1
ATOM 575 O O . LYS A 1 71 ? -25.804 -10.289 4.811 1.00 88.94 71 LYS A O 1
ATOM 580 N N . MET A 1 72 ? -24.121 -10.022 3.353 1.00 89.88 72 MET A N 1
ATOM 581 C CA . MET A 1 72 ? -24.541 -8.722 2.817 1.00 89.88 72 MET A CA 1
ATOM 582 C C . MET A 1 72 ? -25.083 -8.835 1.381 1.00 89.88 72 MET A C 1
ATOM 584 O O . MET A 1 72 ? -25.915 -8.022 0.985 1.00 89.88 72 MET A O 1
ATOM 588 N N . GLY A 1 73 ? -24.665 -9.866 0.643 1.00 91.88 73 GLY A N 1
ATOM 589 C CA . GLY A 1 73 ? -25.040 -10.130 -0.741 1.00 91.88 73 GLY A CA 1
ATOM 590 C C . GLY A 1 73 ? -24.277 -9.267 -1.748 1.00 91.88 73 GLY A C 1
ATOM 591 O O . GLY A 1 73 ? -23.290 -8.594 -1.424 1.00 91.88 73 GLY A O 1
ATOM 592 N N . TRP A 1 74 ? -24.775 -9.274 -2.984 1.00 95.06 74 TRP A N 1
ATOM 593 C CA . TRP A 1 74 ? -24.196 -8.564 -4.121 1.00 95.06 74 TRP A CA 1
ATOM 594 C C . TRP A 1 74 ? -24.132 -7.052 -3.903 1.00 95.06 74 TRP A C 1
ATOM 596 O O . TRP A 1 74 ? -25.140 -6.343 -3.910 1.00 95.06 74 TRP A O 1
ATOM 606 N N . THR A 1 75 ? -22.913 -6.543 -3.766 1.00 93.94 75 THR A N 1
ATOM 607 C CA . THR A 1 75 ? -22.619 -5.138 -3.493 1.00 93.94 75 THR A CA 1
ATOM 608 C C . THR A 1 75 ? -21.937 -4.505 -4.694 1.00 93.94 75 THR A C 1
ATOM 610 O O . THR A 1 75 ? -20.898 -4.974 -5.150 1.00 93.94 75 THR A O 1
ATOM 613 N N . ARG A 1 76 ? -22.495 -3.403 -5.201 1.00 93.75 76 ARG A N 1
ATOM 614 C CA . ARG A 1 76 ? -21.933 -2.683 -6.350 1.00 93.75 76 ARG A CA 1
ATOM 615 C C . ARG A 1 76 ? -20.519 -2.172 -6.054 1.00 93.75 76 ARG A C 1
ATOM 617 O O . ARG A 1 76 ? -20.305 -1.456 -5.074 1.00 93.75 76 ARG A O 1
ATOM 624 N N . LEU A 1 77 ? -19.586 -2.488 -6.945 1.00 92.25 77 LEU A N 1
ATOM 625 C CA . LEU A 1 77 ? -18.235 -1.949 -6.947 1.00 92.25 77 LEU A CA 1
ATOM 626 C C . LEU A 1 77 ? -18.161 -0.651 -7.762 1.00 92.25 77 LEU A C 1
ATOM 628 O O . LEU A 1 77 ? -19.027 -0.327 -8.581 1.00 92.25 77 LEU A O 1
ATOM 632 N N . GLY A 1 78 ? -17.096 0.112 -7.519 1.00 88.94 78 GLY A N 1
ATOM 633 C CA . GLY A 1 78 ? -16.642 1.102 -8.492 1.00 88.94 78 GLY A CA 1
ATOM 634 C C . GLY A 1 78 ? -16.091 0.416 -9.752 1.00 88.94 78 GLY A C 1
ATOM 635 O O . GLY A 1 78 ? -15.925 -0.804 -9.753 1.00 88.94 78 GLY A O 1
ATOM 636 N N . PRO A 1 79 ? -15.785 1.181 -10.811 1.00 86.38 79 PRO A N 1
ATOM 637 C CA . PRO A 1 79 ? -15.225 0.625 -12.039 1.00 86.38 79 PRO A CA 1
ATOM 638 C C . PRO A 1 79 ? -13.956 -0.192 -11.763 1.00 86.38 79 PRO A C 1
ATOM 640 O O . PRO A 1 79 ? -13.035 0.294 -11.102 1.00 86.38 79 PRO A O 1
ATOM 643 N N . ILE A 1 80 ? -13.916 -1.419 -12.279 1.00 85.69 80 ILE A N 1
ATOM 644 C CA . ILE A 1 80 ? -12.703 -2.237 -12.339 1.00 85.69 80 ILE A CA 1
ATOM 645 C C . ILE A 1 80 ? -12.063 -1.945 -13.693 1.00 85.69 80 ILE A C 1
ATOM 647 O O . ILE A 1 80 ? -12.709 -2.085 -14.725 1.00 85.69 80 ILE A O 1
ATOM 651 N N . HIS A 1 81 ? -10.824 -1.462 -13.682 1.00 78.94 81 HIS A N 1
ATOM 652 C CA . HIS A 1 81 ? -10.183 -0.948 -14.894 1.00 78.94 81 HIS A CA 1
ATOM 653 C C . HIS A 1 81 ? -9.343 -1.980 -15.649 1.00 78.94 81 HIS A C 1
ATOM 655 O O . HIS A 1 81 ? -9.017 -1.724 -16.801 1.00 78.94 81 HIS A O 1
ATOM 661 N N . ARG A 1 82 ? -8.931 -3.074 -14.999 1.00 83.00 82 ARG A N 1
ATOM 662 C CA . ARG A 1 82 ? -8.063 -4.114 -15.569 1.00 83.00 82 ARG A CA 1
ATOM 663 C C . ARG A 1 82 ? -8.372 -5.458 -14.938 1.00 83.00 82 ARG A C 1
ATOM 665 O O . ARG A 1 82 ? -8.721 -5.481 -13.753 1.00 83.00 82 ARG A O 1
ATOM 672 N N . TYR A 1 83 ? -8.166 -6.524 -15.706 1.00 87.25 83 TYR A N 1
ATOM 673 C CA . TYR A 1 83 ? -8.224 -7.911 -15.233 1.00 87.25 83 TYR A CA 1
ATOM 674 C C . TYR A 1 83 ? -9.574 -8.305 -14.623 1.00 87.25 83 TYR A C 1
ATOM 676 O O . TYR A 1 83 ? -9.635 -9.183 -13.767 1.00 87.25 83 TYR A O 1
ATOM 684 N N . ALA A 1 84 ? -10.656 -7.626 -15.015 1.00 83.25 84 ALA A N 1
ATOM 685 C CA . ALA A 1 84 ? -11.998 -7.925 -14.514 1.00 83.25 84 ALA A CA 1
ATOM 686 C C . ALA A 1 84 ? -12.487 -9.315 -14.965 1.00 83.25 84 ALA A C 1
ATOM 688 O O . ALA A 1 84 ? -13.365 -9.893 -14.333 1.00 83.25 84 ALA A O 1
ATOM 689 N N . ASP A 1 85 ? -11.902 -9.813 -16.046 1.00 86.25 85 ASP A N 1
ATOM 690 C CA . ASP A 1 85 ? -12.019 -11.136 -16.648 1.00 86.25 85 ASP A CA 1
ATOM 691 C C . ASP A 1 85 ? -11.004 -12.159 -16.098 1.00 86.25 85 ASP A C 1
ATOM 693 O O . ASP A 1 85 ? -11.086 -13.344 -16.418 1.00 86.25 85 ASP A O 1
ATOM 697 N N . GLY A 1 86 ? -10.070 -11.728 -15.243 1.00 86.50 86 GLY A N 1
ATOM 698 C CA . GLY A 1 86 ? -9.160 -12.619 -14.526 1.00 86.50 86 GLY A CA 1
ATOM 699 C C . GLY A 1 86 ? -9.873 -13.444 -13.450 1.00 86.50 86 GLY A C 1
ATOM 700 O O . GLY A 1 86 ? -10.968 -13.105 -12.998 1.00 86.50 86 GLY A O 1
ATOM 701 N N . GLN A 1 87 ? -9.227 -14.514 -12.979 1.00 89.25 87 GLN A N 1
ATOM 702 C CA . GLN A 1 87 ? -9.784 -15.357 -11.917 1.00 89.25 87 GLN A CA 1
ATOM 703 C C . GLN A 1 87 ? -9.595 -14.679 -10.553 1.00 89.25 87 GLN A C 1
ATOM 705 O O . GLN A 1 87 ? -8.456 -14.455 -10.133 1.00 89.25 87 GLN A O 1
ATOM 710 N N . PRO A 1 88 ? -10.667 -14.311 -9.831 1.00 90.94 88 PRO A N 1
ATOM 711 C CA . PRO A 1 88 ? -10.517 -13.618 -8.564 1.00 90.94 88 PRO A CA 1
ATOM 712 C C . PRO A 1 88 ? -10.073 -14.589 -7.463 1.00 90.94 88 PRO A C 1
ATOM 714 O O . PRO A 1 88 ? -10.715 -15.602 -7.201 1.00 90.94 88 PRO A O 1
ATOM 717 N N . LEU A 1 89 ? -8.983 -14.252 -6.775 1.00 91.50 89 LEU A N 1
ATOM 718 C CA . LEU A 1 89 ? -8.393 -15.093 -5.734 1.00 91.50 89 LEU A CA 1
ATOM 719 C C . LEU A 1 89 ? -8.878 -14.715 -4.339 1.00 91.50 89 LEU A C 1
ATOM 721 O O . LEU A 1 89 ? -9.345 -15.550 -3.577 1.00 91.50 89 LEU A O 1
ATOM 725 N N . THR A 1 90 ? -8.704 -13.449 -3.962 1.00 92.94 90 THR A N 1
ATOM 726 C CA . THR A 1 90 ? -9.047 -12.961 -2.621 1.00 92.94 90 THR A CA 1
ATOM 727 C C . THR A 1 90 ? -9.457 -11.499 -2.676 1.00 92.94 90 THR A C 1
ATOM 729 O O . THR A 1 90 ? -8.950 -10.726 -3.495 1.00 92.94 90 THR A O 1
ATOM 732 N N . VAL A 1 91 ? -10.353 -11.098 -1.772 1.00 94.75 91 VAL A N 1
ATOM 733 C CA . VAL A 1 91 ? -10.722 -9.691 -1.590 1.00 94.75 91 VAL A CA 1
ATOM 734 C C . VAL A 1 91 ? -10.410 -9.230 -0.182 1.00 94.75 91 VAL A C 1
ATOM 736 O O . VAL A 1 91 ? -10.929 -9.757 0.801 1.00 94.75 91 VAL A O 1
ATOM 739 N N . HIS A 1 92 ? -9.621 -8.169 -0.073 1.00 95.06 92 HIS A N 1
ATOM 740 C CA . HIS A 1 92 ? -9.440 -7.437 1.171 1.00 95.06 92 HIS A CA 1
ATOM 741 C C . HIS A 1 92 ? -10.344 -6.209 1.170 1.00 95.06 92 HIS A C 1
ATOM 743 O O . HIS A 1 92 ? -10.137 -5.270 0.405 1.00 95.06 92 HIS A O 1
ATOM 749 N N . VAL A 1 93 ? -11.337 -6.181 2.052 1.00 94.00 93 VAL A N 1
ATOM 750 C CA . VAL A 1 93 ? -12.225 -5.028 2.217 1.00 94.00 93 VAL A CA 1
ATOM 751 C C . VAL A 1 93 ? -11.726 -4.188 3.383 1.00 94.00 93 VAL A C 1
ATOM 753 O O . VAL A 1 93 ? -11.542 -4.690 4.494 1.00 94.00 93 VAL A O 1
ATOM 756 N N . ARG A 1 94 ? -11.499 -2.891 3.159 1.00 92.00 94 ARG A N 1
ATOM 757 C CA . ARG A 1 94 ? -10.971 -1.981 4.184 1.00 92.00 94 ARG A CA 1
ATOM 758 C C . ARG A 1 94 ? -11.674 -0.636 4.175 1.00 92.00 94 ARG A C 1
ATOM 760 O O . ARG A 1 94 ? -11.861 -0.005 3.136 1.00 92.00 94 ARG A O 1
ATOM 767 N N . GLN A 1 95 ? -11.958 -0.136 5.372 1.00 88.12 95 GLN A N 1
ATOM 768 C CA . GLN A 1 95 ? -12.373 1.243 5.560 1.00 88.12 95 GLN A CA 1
ATOM 769 C C . GLN A 1 95 ? -11.159 2.178 5.469 1.00 88.12 95 GLN A C 1
ATOM 771 O O . GLN A 1 95 ? -10.189 2.047 6.222 1.00 88.12 95 GLN A O 1
ATOM 776 N N . GLU A 1 96 ? -11.213 3.181 4.597 1.00 77.12 96 GLU A N 1
ATOM 777 C CA . GLU A 1 96 ? -10.157 4.191 4.486 1.00 77.12 96 GLU A CA 1
ATOM 778 C C . GLU A 1 96 ? -10.446 5.466 5.289 1.00 77.12 96 GLU A C 1
ATOM 780 O O . GLU A 1 96 ? -9.498 6.079 5.801 1.00 77.12 96 GLU A O 1
ATOM 785 N N . SER A 1 97 ? -11.720 5.861 5.421 1.00 69.31 97 SER A N 1
ATOM 786 C CA . SER A 1 97 ? -12.130 7.134 6.037 1.00 69.31 97 SER A CA 1
ATOM 787 C C . SER A 1 97 ? -13.022 6.951 7.266 1.00 69.31 97 SER A C 1
ATOM 789 O O . SER A 1 97 ? -14.050 6.282 7.204 1.00 69.31 97 SER A O 1
ATOM 791 N N . GLU A 1 98 ? -12.667 7.632 8.358 1.00 64.81 98 GLU A N 1
ATOM 792 C CA . GLU A 1 98 ? -13.502 7.829 9.552 1.00 64.81 98 GLU A CA 1
ATOM 793 C C . GLU A 1 98 ? -14.296 9.140 9.391 1.00 64.81 98 GLU A C 1
ATOM 795 O O . GLU A 1 98 ? -13.985 10.167 9.996 1.00 64.81 98 GLU A O 1
ATOM 800 N N . SER A 1 99 ? -15.278 9.141 8.494 1.00 63.78 99 SER A N 1
ATOM 801 C CA . SER A 1 99 ? -16.237 10.241 8.304 1.00 63.78 99 SER A CA 1
ATOM 802 C C . SER A 1 99 ? -17.659 9.752 8.573 1.00 63.78 99 SER A C 1
ATOM 804 O O . SER A 1 99 ? -17.883 8.548 8.621 1.00 63.78 99 SER A O 1
ATOM 806 N N . LYS A 1 100 ? -18.630 10.674 8.711 1.00 61.75 100 LYS A N 1
ATOM 807 C CA . LYS A 1 100 ? -20.067 10.324 8.788 1.00 61.75 100 LYS A CA 1
ATOM 808 C C . LYS A 1 100 ? -20.502 9.395 7.643 1.00 61.75 100 LYS A C 1
ATOM 810 O O . LYS A 1 100 ? -21.387 8.579 7.829 1.00 61.75 100 LYS A O 1
ATOM 815 N N . GLN A 1 101 ? -19.842 9.511 6.491 1.00 71.38 101 GLN A N 1
ATOM 816 C CA . GLN A 1 101 ? -19.920 8.569 5.379 1.00 71.38 101 GLN A CA 1
ATOM 817 C C . GLN A 1 101 ? -18.550 7.897 5.223 1.00 71.38 101 GLN A C 1
ATOM 819 O O . GLN A 1 101 ? -17.619 8.535 4.713 1.00 71.38 101 GLN A O 1
ATOM 824 N N . PRO A 1 102 ? -18.353 6.686 5.761 1.00 77.69 102 PRO A N 1
ATOM 825 C CA . PRO A 1 102 ? -17.087 5.985 5.639 1.00 77.69 102 PRO A CA 1
ATOM 826 C C . PRO A 1 102 ? -16.866 5.527 4.196 1.00 77.69 102 PRO A C 1
ATOM 828 O O . PRO A 1 102 ? -17.771 5.023 3.545 1.00 77.69 102 PRO A O 1
ATOM 831 N N . GLN A 1 103 ? -15.643 5.710 3.700 1.00 84.50 103 GLN A N 1
ATOM 832 C CA . GLN A 1 103 ? -15.240 5.199 2.391 1.00 84.50 103 GLN A CA 1
ATOM 833 C C . GLN A 1 103 ? -14.655 3.805 2.579 1.00 8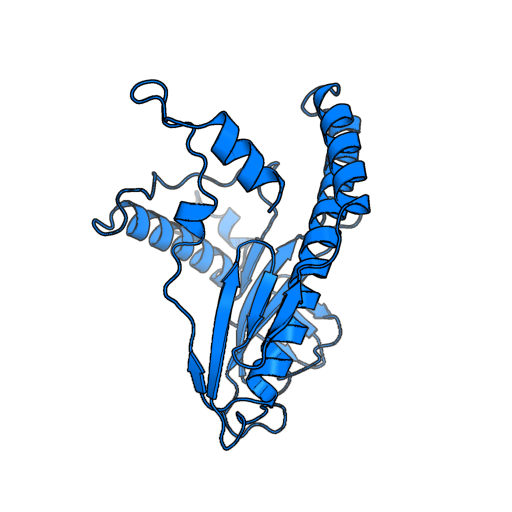4.50 103 GLN A C 1
ATOM 835 O O . GLN A 1 103 ? -13.703 3.650 3.353 1.00 84.50 103 GLN A O 1
ATOM 840 N N . TRP A 1 104 ? -15.222 2.832 1.877 1.00 89.88 104 TRP A N 1
ATOM 841 C CA . TRP A 1 104 ? -14.763 1.451 1.835 1.00 89.88 104 TRP A CA 1
ATOM 842 C C . TRP A 1 104 ? -14.138 1.164 0.477 1.00 89.88 104 TRP A C 1
ATOM 844 O O . TRP A 1 104 ? -14.613 1.662 -0.541 1.00 89.88 104 TRP A O 1
ATOM 854 N N . TYR A 1 105 ? -13.064 0.387 0.486 1.00 91.62 105 TYR A N 1
ATOM 855 C CA . TYR A 1 105 ? -12.371 -0.066 -0.711 1.00 91.62 105 TYR A CA 1
ATOM 856 C C . TYR A 1 105 ? -12.234 -1.583 -0.648 1.00 91.62 105 TYR A C 1
ATOM 858 O O . TYR A 1 105 ? -11.922 -2.130 0.413 1.00 91.62 105 TYR A O 1
ATOM 866 N N . ALA A 1 106 ? -12.478 -2.236 -1.780 1.00 92.56 106 ALA A N 1
ATOM 867 C CA . ALA A 1 106 ? -12.198 -3.644 -1.999 1.00 92.56 106 ALA A CA 1
ATOM 868 C C . ALA A 1 106 ? -10.914 -3.742 -2.829 1.00 92.56 106 ALA A C 1
ATOM 870 O O . ALA A 1 106 ? -10.847 -3.196 -3.929 1.00 92.56 106 ALA A O 1
ATOM 871 N N . TYR A 1 107 ? -9.891 -4.390 -2.281 1.00 92.38 107 TYR A N 1
ATOM 872 C CA . TYR A 1 107 ? -8.671 -4.738 -3.003 1.00 92.38 107 TYR A CA 1
ATOM 873 C C . TYR A 1 107 ? -8.818 -6.182 -3.447 1.00 92.38 107 TYR A C 1
ATOM 875 O O . TYR A 1 107 ? -8.889 -7.073 -2.602 1.00 92.38 107 TYR A O 1
ATOM 883 N N . ILE A 1 108 ? -8.921 -6.381 -4.753 1.00 92.19 108 ILE A N 1
ATOM 884 C CA . ILE A 1 108 ? -9.232 -7.666 -5.368 1.00 92.19 108 ILE A CA 1
ATOM 885 C C . ILE A 1 108 ? -7.950 -8.159 -6.027 1.00 92.19 108 ILE A C 1
ATOM 887 O O . ILE A 1 108 ? -7.370 -7.447 -6.847 1.00 92.19 108 ILE A O 1
ATOM 891 N N . ALA A 1 109 ? -7.483 -9.333 -5.616 1.00 91.56 109 ALA A N 1
ATOM 892 C CA . ALA A 1 109 ? -6.383 -10.015 -6.278 1.00 91.56 109 ALA A CA 1
ATOM 893 C C . ALA A 1 109 ? -6.956 -10.899 -7.385 1.00 91.56 109 ALA A C 1
ATOM 895 O O . ALA A 1 109 ? -7.841 -11.708 -7.111 1.00 91.56 109 ALA A O 1
ATOM 896 N N . PHE A 1 110 ? -6.436 -10.746 -8.598 1.00 91.06 110 PHE A N 1
ATOM 897 C CA . PHE A 1 110 ? -6.765 -11.588 -9.741 1.00 91.06 110 PHE A CA 1
ATOM 898 C C . PHE A 1 110 ? -5.545 -12.419 -10.123 1.00 91.06 110 PHE A C 1
ATOM 900 O O . PHE A 1 110 ? -4.424 -11.905 -10.138 1.00 91.06 110 PHE A O 1
ATOM 907 N N . GLU A 1 111 ? -5.772 -13.688 -10.430 1.00 91.19 111 GLU A N 1
ATOM 908 C CA . GLU A 1 111 ? -4.852 -14.501 -11.209 1.00 91.19 111 GLU A CA 1
ATOM 909 C C . GLU A 1 111 ? -5.108 -14.223 -12.690 1.00 91.19 111 GLU A C 1
ATOM 911 O O . GLU A 1 111 ? -6.248 -14.278 -13.161 1.00 91.19 111 GLU A O 1
ATOM 916 N N . VAL A 1 112 ? -4.046 -13.860 -13.405 1.00 91.50 112 VAL A N 1
ATOM 917 C CA . VAL A 1 112 ? -4.110 -13.401 -14.792 1.00 91.50 112 VAL A CA 1
ATOM 918 C C . VAL A 1 112 ? -3.036 -14.141 -15.588 1.00 91.50 112 VAL A C 1
ATOM 920 O O . VAL A 1 112 ? -1.875 -14.125 -15.164 1.00 91.50 112 VAL A O 1
ATOM 923 N N . PRO A 1 113 ? -3.387 -14.784 -16.716 1.00 89.62 113 PRO A N 1
ATOM 924 C CA . PRO A 1 113 ? -2.409 -15.383 -17.617 1.00 89.62 113 PRO A CA 1
ATOM 925 C C . PRO A 1 113 ? -1.388 -14.356 -18.121 1.00 89.62 113 PRO A C 1
ATOM 927 O O . PRO A 1 113 ? -1.705 -13.182 -18.304 1.00 89.62 113 PRO A O 1
ATOM 930 N N . ILE A 1 114 ? -0.151 -14.793 -18.361 1.00 87.25 114 ILE A N 1
ATOM 931 C CA . ILE A 1 114 ? 0.932 -13.904 -18.824 1.00 87.25 114 ILE A CA 1
ATOM 932 C C . ILE A 1 114 ? 0.637 -13.337 -20.223 1.00 87.25 114 ILE A C 1
ATOM 934 O O . ILE A 1 114 ? 1.053 -12.226 -20.535 1.00 87.25 114 ILE A O 1
ATOM 938 N N . ASP A 1 115 ? -0.096 -14.079 -21.047 1.00 88.06 115 ASP A N 1
ATOM 939 C CA . ASP A 1 115 ? -0.508 -13.729 -22.410 1.00 88.06 115 ASP A CA 1
ATOM 940 C C . ASP A 1 115 ? -1.830 -12.941 -22.478 1.00 88.06 115 ASP A C 1
ATOM 942 O O . ASP A 1 115 ? -2.358 -12.688 -23.561 1.00 88.06 115 ASP A O 1
ATOM 946 N N . HIS A 1 116 ? -2.372 -12.525 -21.333 1.00 90.44 116 HIS A N 1
ATOM 947 C CA . HIS A 1 116 ? -3.586 -11.721 -21.269 1.00 90.44 116 HIS A CA 1
ATOM 948 C C . HIS A 1 116 ? -3.408 -10.364 -21.988 1.00 90.44 116 HIS A C 1
ATOM 950 O O . HIS A 1 116 ? -2.389 -9.704 -21.796 1.00 90.44 116 HIS A O 1
ATOM 956 N N . PRO A 1 117 ? -4.406 -9.863 -22.744 1.00 87.19 117 PRO A N 1
ATOM 957 C CA . PRO A 1 117 ? -4.263 -8.666 -23.587 1.00 87.19 117 PRO A CA 1
ATOM 958 C C . PRO A 1 117 ? -3.895 -7.379 -22.825 1.00 87.19 117 PRO A C 1
ATOM 960 O O . PRO A 1 117 ? -3.190 -6.525 -23.355 1.00 87.19 117 PRO A O 1
ATOM 963 N N . ASP A 1 118 ? -4.345 -7.235 -21.574 1.00 86.06 118 ASP A N 1
ATOM 964 C CA . ASP A 1 118 ? -3.968 -6.103 -20.705 1.00 86.06 118 ASP A CA 1
ATOM 965 C C . ASP A 1 118 ? -2.568 -6.226 -20.065 1.00 86.06 118 ASP A C 1
ATOM 967 O O . ASP A 1 118 ? -2.104 -5.279 -19.412 1.00 86.06 118 ASP A O 1
ATOM 971 N N . VAL A 1 119 ? -1.899 -7.377 -20.197 1.00 85.69 119 VAL A N 1
ATOM 972 C CA . VAL A 1 119 ? -0.526 -7.572 -19.717 1.00 85.69 119 VAL A CA 1
ATOM 973 C C . 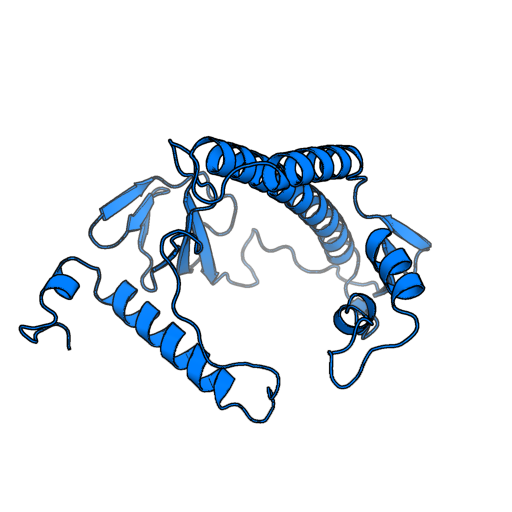VAL A 1 119 ? 0.430 -7.021 -20.771 1.00 85.69 119 VAL A C 1
ATOM 975 O O . VAL A 1 119 ? 0.492 -7.493 -21.900 1.00 85.69 119 VAL A O 1
ATOM 978 N N . CYS A 1 120 ? 1.196 -5.996 -20.396 1.00 81.69 120 CYS A N 1
ATOM 979 C CA . CYS A 1 120 ? 2.255 -5.477 -21.252 1.00 81.69 120 CYS A CA 1
ATOM 980 C C . CYS A 1 120 ? 3.505 -6.350 -21.078 1.00 81.69 120 CYS A C 1
ATOM 982 O O . CYS A 1 120 ? 3.980 -6.465 -19.940 1.00 81.69 120 CYS A O 1
ATOM 984 N N . PRO A 1 121 ? 4.058 -6.939 -22.154 1.00 80.06 121 PRO A N 1
ATOM 985 C CA . PRO A 1 121 ? 5.344 -7.610 -22.069 1.00 80.06 121 PRO A CA 1
ATOM 986 C C . PRO A 1 121 ? 6.439 -6.593 -21.701 1.00 80.06 121 PRO A C 1
ATOM 988 O O . PRO A 1 121 ? 6.292 -5.398 -21.989 1.00 80.06 121 PRO A O 1
ATOM 991 N N . PRO A 1 122 ? 7.530 -7.037 -21.052 1.00 77.31 122 PRO A N 1
ATOM 992 C CA . PRO A 1 122 ? 8.685 -6.177 -20.820 1.00 77.31 122 PRO A CA 1
ATOM 993 C C . PRO A 1 122 ? 9.299 -5.736 -22.155 1.00 77.31 122 PRO A C 1
ATOM 995 O O . PRO A 1 122 ? 9.081 -6.372 -23.188 1.00 77.31 122 PRO A O 1
ATOM 998 N N . ALA A 1 123 ? 10.110 -4.675 -22.130 1.00 83.81 123 ALA A N 1
ATOM 999 C CA . ALA A 1 123 ? 10.885 -4.287 -23.307 1.00 83.81 123 ALA A CA 1
ATOM 1000 C C . ALA A 1 123 ? 11.748 -5.462 -23.813 1.00 83.81 123 ALA A C 1
ATOM 1002 O O . ALA A 1 123 ? 12.230 -6.278 -23.025 1.00 83.81 123 ALA A O 1
ATOM 1003 N N . GLU A 1 124 ? 11.955 -5.550 -25.129 1.00 84.56 124 GLU A N 1
ATOM 1004 C CA . GLU A 1 124 ? 12.677 -6.670 -25.760 1.00 84.56 124 GLU A CA 1
ATOM 1005 C C . GLU A 1 124 ? 14.187 -6.656 -25.473 1.00 84.56 124 GLU A C 1
ATOM 1007 O O . GLU A 1 124 ? 14.843 -7.694 -25.499 1.00 84.56 124 GLU A O 1
ATOM 1012 N N . ALA A 1 125 ? 14.748 -5.478 -25.195 1.00 86.62 125 ALA A N 1
ATOM 1013 C CA . ALA A 1 125 ? 16.165 -5.283 -24.922 1.00 86.62 125 ALA A CA 1
ATOM 1014 C C . ALA A 1 125 ? 16.389 -4.071 -24.003 1.00 86.62 125 ALA A C 1
ATOM 1016 O O . ALA A 1 125 ? 15.456 -3.376 -23.598 1.00 86.62 125 ALA A O 1
ATOM 1017 N N . GLY A 1 126 ? 17.656 -3.804 -23.686 1.00 88.19 126 GLY A N 1
ATOM 1018 C CA . GLY A 1 126 ? 18.067 -2.658 -22.882 1.00 88.19 126 GLY A CA 1
ATOM 1019 C C . GLY A 1 126 ? 18.208 -2.989 -21.401 1.00 88.19 126 GLY A C 1
ATOM 1020 O O . GLY A 1 126 ? 17.473 -3.799 -20.836 1.00 88.19 126 GLY A O 1
ATOM 1021 N N . ALA A 1 127 ? 19.186 -2.345 -20.773 1.00 91.75 127 ALA A N 1
ATOM 1022 C CA . ALA A 1 127 ? 19.428 -2.437 -19.347 1.00 91.75 127 ALA A CA 1
ATOM 1023 C C . ALA A 1 127 ? 19.480 -1.033 -18.751 1.00 91.75 127 ALA A C 1
ATOM 1025 O O . ALA A 1 127 ? 20.096 -0.136 -19.329 1.00 91.75 127 ALA A O 1
ATOM 1026 N N . VAL A 1 128 ? 18.856 -0.852 -17.590 1.00 92.62 128 VAL A N 1
ATOM 1027 C CA . VAL A 1 128 ? 18.907 0.403 -16.841 1.00 92.62 128 VAL A CA 1
ATOM 1028 C C . VAL A 1 128 ? 19.368 0.141 -15.415 1.00 92.62 128 VAL A C 1
ATOM 1030 O O . VAL A 1 128 ? 18.811 -0.696 -14.704 1.00 92.62 128 VAL A O 1
ATOM 1033 N N . GLY A 1 129 ? 20.414 0.852 -15.004 1.00 91.06 129 GLY A N 1
ATOM 1034 C CA . GLY A 1 129 ? 20.813 0.938 -13.605 1.00 91.06 129 GLY A CA 1
ATOM 1035 C C . GLY A 1 129 ? 20.006 2.031 -12.917 1.00 91.06 129 GLY A C 1
ATOM 1036 O O . GLY A 1 129 ? 19.869 3.115 -13.474 1.00 91.06 129 GLY A O 1
ATOM 1037 N N . VAL A 1 130 ? 19.469 1.770 -11.730 1.00 90.81 130 VAL A N 1
ATOM 1038 C CA . VAL A 1 130 ? 18.751 2.770 -10.931 1.00 90.81 130 VAL A CA 1
ATOM 1039 C C . VAL A 1 130 ? 19.467 2.950 -9.598 1.00 90.81 130 VAL A C 1
ATOM 1041 O O . VAL A 1 130 ? 19.436 2.067 -8.738 1.00 90.81 130 VAL A O 1
ATOM 1044 N N . ASP A 1 131 ? 20.079 4.119 -9.433 1.00 88.44 131 ASP A N 1
ATOM 1045 C CA . ASP A 1 131 ? 20.634 4.600 -8.170 1.00 88.44 131 ASP A CA 1
ATOM 1046 C C . ASP A 1 131 ? 19.505 5.211 -7.330 1.00 88.44 131 ASP A C 1
ATOM 1048 O O . ASP A 1 131 ? 18.771 6.101 -7.785 1.00 88.44 131 ASP A O 1
ATOM 1052 N N . ARG A 1 132 ? 19.309 4.698 -6.114 1.00 84.31 132 ARG A N 1
ATOM 1053 C CA . ARG A 1 132 ? 18.174 5.076 -5.272 1.00 84.31 132 ARG A CA 1
ATOM 1054 C C . ARG A 1 132 ? 18.666 5.960 -4.146 1.00 84.31 132 ARG A C 1
ATOM 1056 O O . ARG A 1 132 ? 19.358 5.533 -3.238 1.00 84.31 132 ARG A O 1
ATOM 1063 N N . ASN A 1 133 ? 18.165 7.183 -4.101 1.00 77.19 133 ASN A N 1
ATOM 1064 C CA . ASN A 1 133 ? 18.314 8.038 -2.937 1.00 77.19 133 ASN A CA 1
ATOM 1065 C C . ASN A 1 133 ? 16.963 8.202 -2.232 1.00 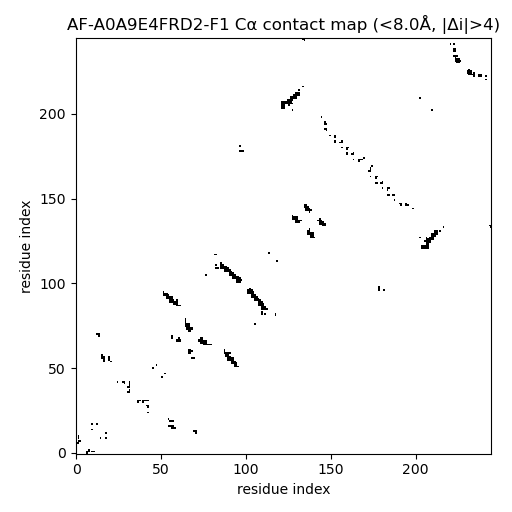77.19 133 ASN A C 1
ATOM 1067 O O . ASN A 1 133 ? 15.895 7.858 -2.738 1.00 77.19 133 ASN A O 1
ATOM 1071 N N . VAL A 1 134 ? 16.979 8.731 -1.016 1.00 70.50 134 VAL A N 1
ATOM 1072 C CA . VAL A 1 134 ? 15.788 8.716 -0.165 1.00 70.50 134 VAL A CA 1
ATOM 1073 C C . VAL A 1 134 ? 14.709 9.717 -0.619 1.00 70.50 134 VAL A C 1
ATOM 1075 O O . VAL A 1 134 ? 13.545 9.575 -0.251 1.00 70.50 134 VAL A O 1
ATOM 1078 N N . GLY A 1 135 ? 15.071 10.698 -1.454 1.00 74.75 135 GLY A N 1
ATOM 1079 C CA . GLY A 1 135 ? 14.148 11.681 -2.043 1.00 74.75 135 GLY A CA 1
ATOM 1080 C C . GLY A 1 135 ? 14.000 11.622 -3.569 1.00 74.75 135 GLY A C 1
ATOM 1081 O O . GLY A 1 135 ? 13.129 12.302 -4.118 1.00 74.75 135 GLY A O 1
ATOM 1082 N N . GLN A 1 136 ? 14.833 10.839 -4.256 1.00 84.50 136 GLN A N 1
ATOM 1083 C CA . GLN A 1 136 ? 14.867 10.743 -5.716 1.00 84.50 136 GLN A CA 1
ATOM 1084 C C . GLN A 1 136 ? 15.534 9.440 -6.159 1.00 84.50 136 GLN A C 1
ATOM 1086 O O . GLN A 1 136 ? 16.306 8.865 -5.399 1.00 84.50 136 GLN A O 1
ATOM 1091 N N . ALA A 1 137 ? 15.298 9.022 -7.395 1.00 86.69 137 ALA A N 1
ATOM 1092 C CA . ALA A 1 137 ? 16.086 7.984 -8.053 1.00 86.69 137 ALA A CA 1
ATOM 1093 C C . ALA A 1 137 ? 16.755 8.559 -9.304 1.00 86.69 137 ALA A C 1
ATOM 1095 O O . ALA A 1 137 ? 16.158 9.414 -9.956 1.00 86.69 137 ALA A O 1
ATOM 1096 N N . THR A 1 138 ? 17.955 8.105 -9.638 1.00 90.38 138 THR A N 1
ATOM 1097 C CA . THR A 1 138 ? 18.656 8.493 -10.866 1.00 90.38 138 THR A CA 1
ATOM 1098 C C . THR A 1 138 ? 18.885 7.249 -11.705 1.00 90.38 138 THR A C 1
ATOM 1100 O O . THR A 1 138 ? 19.355 6.239 -11.184 1.00 90.38 138 THR A O 1
ATOM 1103 N N . ASP A 1 139 ? 18.528 7.296 -12.984 1.00 91.25 139 ASP A N 1
ATOM 1104 C CA . ASP A 1 139 ? 18.811 6.190 -13.895 1.00 91.25 139 ASP A CA 1
ATOM 1105 C C . ASP A 1 139 ? 20.222 6.290 -14.506 1.00 91.25 139 ASP A C 1
ATOM 1107 O O . ASP A 1 139 ? 20.879 7.334 -14.463 1.00 91.25 139 ASP A O 1
ATOM 1111 N N . SER A 1 140 ? 20.709 5.197 -15.092 1.00 90.06 140 SER A N 1
ATOM 1112 C CA . SER A 1 140 ? 22.026 5.130 -15.736 1.00 90.06 140 SER A CA 1
ATOM 1113 C C . SER A 1 140 ? 22.137 5.991 -16.999 1.00 90.06 140 SER A C 1
ATOM 1115 O O . SER A 1 140 ? 23.239 6.164 -17.512 1.00 90.06 140 SER A O 1
ATOM 1117 N N . ALA A 1 141 ? 21.024 6.540 -17.496 1.00 86.50 141 ALA A N 1
ATOM 1118 C CA . ALA A 1 141 ? 21.000 7.543 -18.559 1.00 86.50 141 ALA A CA 1
ATOM 1119 C C . ALA A 1 141 ? 21.099 8.984 -18.009 1.00 86.50 141 ALA A C 1
ATOM 1121 O O . ALA A 1 141 ? 21.116 9.942 -18.782 1.00 86.50 141 ALA A O 1
ATOM 1122 N N . GLY A 1 142 ? 21.183 9.150 -16.684 1.00 87.06 142 GLY A N 1
ATOM 1123 C CA . GLY A 1 142 ? 21.297 10.436 -15.998 1.00 87.06 142 GLY A CA 1
ATOM 1124 C C . GLY A 1 142 ? 19.958 11.119 -15.707 1.00 87.06 142 GLY A C 1
ATOM 1125 O O . GLY A 1 142 ? 19.950 12.260 -15.236 1.00 87.06 142 GLY A O 1
ATOM 1126 N N . ALA A 1 143 ? 18.818 10.470 -15.961 1.00 89.88 143 ALA A N 1
ATOM 1127 C CA .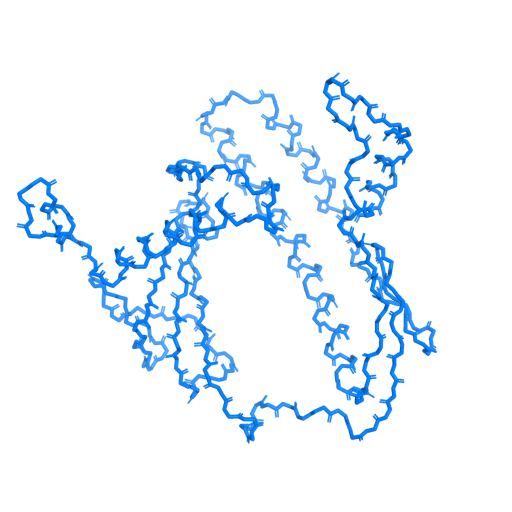 ALA A 1 143 ? 17.513 11.042 -15.660 1.00 89.88 143 ALA A CA 1
ATOM 1128 C C . ALA A 1 143 ? 17.227 10.986 -14.156 1.00 89.88 143 ALA A C 1
ATOM 1130 O O . ALA A 1 143 ? 17.310 9.937 -13.520 1.00 89.88 143 ALA A O 1
ATOM 1131 N N . VAL A 1 144 ? 16.835 12.130 -13.591 1.00 91.31 144 VAL A N 1
ATOM 1132 C CA . VAL A 1 144 ? 16.495 12.254 -12.171 1.00 91.31 144 VAL A CA 1
ATOM 1133 C C . VAL A 1 144 ? 14.982 12.195 -11.977 1.00 91.31 144 VAL A C 1
ATOM 1135 O O . VAL A 1 144 ? 14.217 13.022 -12.478 1.00 91.31 144 VAL A O 1
ATOM 1138 N N . HIS A 1 145 ? 14.550 11.234 -11.176 1.00 89.75 145 HIS A N 1
ATOM 1139 C CA . HIS A 1 145 ? 13.175 10.966 -10.794 1.00 89.75 145 HIS A CA 1
ATOM 1140 C C . HIS A 1 145 ? 12.932 11.411 -9.349 1.00 89.75 145 HIS A C 1
ATOM 1142 O O . HIS A 1 145 ? 13.019 10.623 -8.406 1.00 89.75 145 HIS A O 1
ATOM 1148 N N . ALA A 1 146 ? 12.634 12.696 -9.163 1.00 88.12 146 ALA A N 1
ATOM 1149 C CA . ALA A 1 146 ? 12.360 13.260 -7.845 1.00 88.12 146 ALA A CA 1
ATOM 1150 C C . ALA A 1 146 ? 10.940 12.941 -7.351 1.00 88.12 146 ALA A C 1
ATOM 1152 O O . ALA A 1 146 ? 9.970 12.938 -8.117 1.00 88.12 146 ALA A O 1
ATOM 1153 N N . LEU A 1 147 ? 10.795 12.749 -6.037 1.00 86.69 147 LEU A N 1
ATOM 1154 C CA . LEU A 1 147 ? 9.477 12.709 -5.410 1.00 86.69 147 LEU A CA 1
ATOM 1155 C C . LEU A 1 147 ? 8.747 14.054 -5.582 1.00 86.69 147 LEU A C 1
ATOM 1157 O O . LEU A 1 147 ? 9.368 15.119 -5.611 1.00 86.69 147 LEU A O 1
ATOM 1161 N N . PRO A 1 148 ? 7.404 14.047 -5.644 1.00 89.62 148 PRO A N 1
ATOM 1162 C CA . PRO A 1 148 ? 6.642 15.271 -5.825 1.00 89.62 148 PRO A CA 1
ATOM 1163 C C . PRO A 1 148 ? 6.825 16.207 -4.630 1.00 89.62 148 PRO A C 1
ATOM 1165 O O . PRO A 1 148 ? 6.835 15.776 -3.476 1.00 89.62 148 PRO A O 1
ATOM 1168 N N . ASN A 1 149 ? 6.862 17.514 -4.892 1.00 88.81 149 ASN A N 1
ATOM 1169 C CA . ASN A 1 149 ? 6.909 18.525 -3.840 1.00 88.81 149 ASN A CA 1
ATOM 1170 C C . ASN A 1 149 ? 5.618 18.496 -2.995 1.00 88.81 149 ASN A C 1
ATOM 1172 O O . ASN A 1 149 ? 4.541 18.856 -3.486 1.00 88.81 149 ASN A O 1
ATOM 1176 N N . THR A 1 150 ? 5.725 18.098 -1.721 1.00 89.00 150 THR A N 1
ATOM 1177 C CA . THR A 1 150 ? 4.605 18.004 -0.760 1.00 89.00 150 THR A CA 1
ATOM 1178 C C . THR A 1 150 ? 4.568 19.123 0.283 1.00 89.00 150 THR A C 1
ATOM 1180 O O . THR A 1 150 ? 3.793 19.038 1.234 1.00 89.00 150 THR A O 1
ATOM 1183 N N . THR A 1 151 ? 5.342 20.199 0.107 1.00 90.44 151 THR A N 1
ATOM 1184 C CA . THR A 1 151 ? 5.471 21.302 1.087 1.00 90.44 151 THR A CA 1
ATOM 1185 C C . THR A 1 151 ? 4.130 21.884 1.545 1.00 90.44 151 THR A C 1
ATOM 1187 O O . THR A 1 151 ? 3.939 22.161 2.732 1.00 90.44 151 THR A O 1
ATOM 1190 N N . VAL A 1 152 ? 3.161 22.011 0.633 1.00 92.06 152 VAL A N 1
ATOM 1191 C CA . VAL A 1 152 ? 1.803 22.490 0.941 1.00 92.06 152 VAL A CA 1
ATOM 1192 C C . VAL A 1 152 ? 1.063 21.527 1.873 1.00 92.06 152 VAL A C 1
ATOM 1194 O O . VAL A 1 152 ? 0.429 21.959 2.843 1.00 92.06 152 VAL A O 1
ATOM 1197 N N . GLU A 1 153 ? 1.110 20.222 1.595 1.00 92.75 153 GLU A N 1
ATOM 1198 C CA . GLU A 1 153 ? 0.540 19.204 2.478 1.00 92.75 153 GLU A CA 1
ATOM 1199 C C . GLU A 1 153 ? 1.266 19.175 3.828 1.00 92.75 153 GLU A C 1
ATOM 1201 O O . GLU A 1 153 ? 0.599 19.146 4.864 1.00 92.75 153 GLU A O 1
ATOM 1206 N N . ASP A 1 154 ? 2.595 19.266 3.833 1.00 91.19 154 ASP A N 1
ATOM 1207 C CA . ASP A 1 154 ? 3.428 19.201 5.037 1.00 91.19 154 ASP A CA 1
ATOM 1208 C C . ASP A 1 154 ? 3.174 20.392 5.978 1.00 91.19 154 ASP A C 1
ATOM 1210 O O . ASP A 1 154 ? 2.995 20.214 7.190 1.00 91.19 154 ASP A O 1
ATOM 1214 N N . ALA A 1 155 ? 3.031 21.604 5.432 1.00 94.56 155 ALA A N 1
ATOM 1215 C CA . ALA A 1 155 ? 2.646 22.789 6.200 1.00 94.56 155 ALA A CA 1
ATOM 1216 C C . ALA A 1 155 ? 1.261 22.622 6.855 1.00 94.56 155 ALA A C 1
ATOM 1218 O O . ALA A 1 155 ? 1.072 22.939 8.039 1.00 94.56 155 ALA A O 1
ATOM 1219 N N . LYS A 1 156 ? 0.288 22.071 6.116 1.00 95.00 156 LYS A N 1
ATOM 1220 C CA . LYS A 1 156 ? -1.060 21.793 6.640 1.00 95.00 156 LYS A CA 1
ATOM 1221 C C . LYS A 1 156 ? -1.034 20.692 7.702 1.00 95.00 156 LYS A C 1
ATOM 1223 O O . LYS A 1 156 ? -1.662 20.857 8.749 1.00 95.00 156 LYS A O 1
ATOM 1228 N N . ILE A 1 157 ? -0.287 19.611 7.476 1.00 95.25 157 ILE A N 1
ATOM 1229 C CA . ILE A 1 157 ? -0.085 18.513 8.435 1.00 95.25 157 ILE A CA 1
ATOM 1230 C C . ILE A 1 157 ? 0.467 19.074 9.746 1.00 95.25 157 ILE A C 1
ATOM 1232 O O . ILE A 1 157 ? -0.146 18.875 10.796 1.00 95.25 157 ILE A O 1
ATOM 1236 N N . LYS A 1 158 ? 1.539 19.872 9.689 1.00 95.19 158 LYS A N 1
ATOM 1237 C CA . LYS A 1 158 ? 2.150 20.510 10.866 1.00 95.19 158 LYS A CA 1
ATOM 1238 C C . LYS A 1 158 ? 1.158 21.399 11.622 1.00 95.19 158 LYS A C 1
ATOM 1240 O O . LYS A 1 158 ? 1.091 21.353 12.854 1.00 95.19 158 LYS A O 1
ATOM 1245 N N . ARG A 1 159 ? 0.344 22.185 10.906 1.00 96.06 159 ARG A N 1
ATOM 1246 C CA . ARG A 1 159 ? -0.717 23.017 11.504 1.00 96.06 159 ARG A CA 1
ATOM 1247 C C . ARG A 1 159 ? -1.761 22.166 12.232 1.00 96.06 159 ARG A C 1
ATOM 1249 O O . ARG A 1 159 ? -2.109 22.478 13.374 1.00 96.06 159 ARG A O 1
ATOM 1256 N N . TYR A 1 160 ? -2.252 21.097 11.608 1.00 94.50 160 TYR A N 1
ATOM 1257 C CA . TYR A 1 160 ? -3.262 20.227 12.216 1.00 94.50 160 TYR A CA 1
ATOM 1258 C C . TYR A 1 160 ? -2.709 19.382 13.366 1.00 94.50 160 TYR A C 1
ATOM 1260 O O . TYR A 1 160 ? -3.414 19.210 14.358 1.00 94.50 160 TYR A O 1
ATOM 1268 N N . GLN A 1 161 ? -1.452 18.940 13.304 1.00 94.12 161 GLN A N 1
ATOM 1269 C CA . GLN A 1 161 ? -0.773 18.273 14.421 1.00 94.12 161 GLN A CA 1
ATOM 1270 C C . GLN A 1 161 ? -0.672 19.193 15.646 1.00 94.12 161 GLN A C 1
ATOM 1272 O O . GLN A 1 161 ? -1.071 18.797 16.741 1.00 94.12 161 GLN A O 1
ATOM 1277 N N . ARG A 1 162 ? -0.245 20.455 15.467 1.00 95.38 162 ARG A N 1
ATOM 1278 C CA . ARG A 1 162 ? -0.219 21.463 16.548 1.00 95.38 162 ARG A CA 1
ATOM 1279 C C . ARG A 1 162 ? -1.608 21.720 17.132 1.00 95.38 162 ARG A C 1
ATOM 1281 O O . ARG A 1 162 ? -1.764 21.805 18.347 1.00 95.38 162 ARG A O 1
ATOM 1288 N N . ARG A 1 163 ? -2.629 21.820 16.272 1.00 94.94 163 ARG A N 1
ATOM 1289 C CA . ARG A 1 163 ? -4.025 21.976 16.707 1.00 94.94 163 ARG A CA 1
ATOM 1290 C C . ARG A 1 163 ? -4.491 20.768 17.520 1.00 94.94 163 ARG A C 1
ATOM 1292 O O . ARG A 1 163 ? -5.108 20.951 18.561 1.00 94.94 163 ARG A O 1
ATOM 1299 N N . MET A 1 164 ? -4.187 19.557 17.059 1.00 93.12 164 MET A N 1
ATOM 1300 C CA . MET A 1 164 ? -4.565 18.309 17.721 1.00 93.12 164 MET A CA 1
ATOM 1301 C C . MET A 1 164 ? -3.885 18.165 19.085 1.00 93.12 164 MET A C 1
ATOM 1303 O O . MET A 1 164 ? -4.539 17.741 20.031 1.00 93.12 164 MET A O 1
ATOM 1307 N N . ALA A 1 165 ? -2.613 18.558 19.214 1.00 93.56 165 ALA A N 1
ATOM 1308 C CA . ALA A 1 165 ? -1.876 18.514 20.479 1.00 93.56 165 ALA A CA 1
ATOM 1309 C C . ALA A 1 165 ? -2.552 19.332 21.596 1.00 93.56 165 ALA A C 1
ATOM 1311 O O . ALA A 1 165 ? -2.545 18.910 22.744 1.00 93.56 165 ALA A O 1
ATOM 1312 N N . ARG A 1 166 ? -3.208 20.447 21.246 1.00 94.50 166 ARG A N 1
ATOM 1313 C CA . ARG A 1 166 ? -3.938 21.322 22.185 1.00 94.50 166 ARG A CA 1
ATOM 1314 C C . ARG A 1 166 ? -5.372 20.864 22.486 1.00 94.50 166 ARG A C 1
ATOM 1316 O O . ARG A 1 166 ? -6.075 21.517 23.244 1.00 94.50 166 ARG A O 1
ATOM 1323 N N . GLN A 1 167 ? -5.856 19.798 21.846 1.00 93.94 167 GLN A N 1
ATOM 1324 C CA . GLN A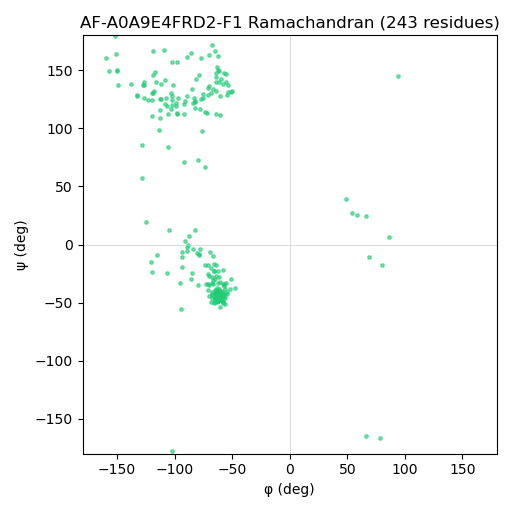 1 167 ? -7.237 19.327 21.984 1.00 93.94 167 GLN A CA 1
ATOM 1325 C C . GLN A 1 167 ? -7.332 18.129 22.927 1.00 93.94 167 GLN A C 1
ATOM 1327 O O . GLN A 1 167 ? -6.568 17.169 22.793 1.00 93.94 167 GLN A O 1
ATOM 1332 N N . GLN A 1 168 ? -8.348 18.135 23.796 1.00 93.12 168 GLN A N 1
ATOM 1333 C CA . GLN A 1 168 ? -8.632 17.047 24.732 1.00 93.12 168 GLN A CA 1
ATOM 1334 C C . GLN A 1 168 ? -8.757 15.697 24.009 1.00 93.12 168 GLN A C 1
ATOM 1336 O O . GLN A 1 168 ? -9.466 15.570 22.997 1.00 93.12 168 GLN A O 1
ATOM 1341 N N . LYS A 1 169 ? -8.053 14.683 24.528 1.00 87.56 169 LYS A N 1
ATOM 1342 C CA . LYS A 1 169 ? -8.103 13.302 24.029 1.00 87.56 169 LYS A CA 1
ATOM 1343 C C . LYS A 1 169 ? -9.550 12.789 24.083 1.00 87.56 169 LYS A C 1
ATOM 1345 O O . LYS A 1 169 ? -10.279 13.090 25.014 1.00 87.56 169 LYS A O 1
ATOM 1350 N N . GLY A 1 170 ? -9.993 12.084 23.042 1.00 80.62 170 GLY A N 1
ATOM 1351 C CA . GLY A 1 170 ? -11.363 11.552 22.947 1.00 80.62 170 GLY A CA 1
ATOM 1352 C C . GLY A 1 170 ? -12.450 12.545 22.503 1.00 80.62 170 GLY A C 1
ATOM 1353 O O . GLY A 1 170 ? -13.494 12.105 22.013 1.00 80.62 170 GLY A O 1
ATOM 1354 N N . SER A 1 171 ? -12.210 13.861 22.573 1.00 87.31 171 SER A N 1
ATOM 1355 C CA . SER A 1 171 ? -13.212 14.871 22.191 1.00 87.31 171 SER A CA 1
ATOM 1356 C C . SER A 1 171 ? -13.637 14.786 20.714 1.00 87.31 171 SER A C 1
ATOM 1358 O O . SER A 1 171 ? -12.838 14.451 19.830 1.00 87.31 171 SER A O 1
ATOM 1360 N N . ASN A 1 172 ? -14.889 15.165 20.422 1.00 85.12 172 ASN A N 1
ATOM 1361 C CA . ASN A 1 172 ? -15.416 15.251 19.049 1.00 85.12 172 ASN A CA 1
ATOM 1362 C C . ASN A 1 172 ? -14.560 16.186 18.173 1.00 85.12 172 ASN A C 1
ATOM 1364 O O . ASN A 1 172 ? -14.271 15.883 17.015 1.00 85.12 172 ASN A O 1
ATOM 1368 N N . ARG A 1 173 ? -14.078 17.296 18.752 1.00 87.62 173 ARG A N 1
ATOM 1369 C CA . ARG A 1 173 ? -13.205 18.261 18.070 1.00 87.62 173 ARG A CA 1
ATOM 1370 C C . ARG A 1 173 ? -11.863 17.634 17.674 1.00 87.62 173 ARG A C 1
ATOM 1372 O O . ARG A 1 173 ? -11.411 17.840 16.548 1.00 87.62 173 ARG A O 1
ATOM 1379 N N . ARG A 1 174 ? -11.254 16.829 18.557 1.00 88.12 174 ARG A N 1
ATOM 1380 C CA . ARG A 1 174 ? -10.018 16.088 18.254 1.00 88.12 174 ARG A CA 1
ATOM 1381 C C . ARG A 1 174 ? -10.228 15.051 17.157 1.00 88.12 174 ARG A C 1
ATOM 1383 O O . ARG A 1 174 ? -9.390 14.954 16.263 1.00 88.12 174 ARG A O 1
ATOM 1390 N N . ARG A 1 175 ? -11.352 14.326 17.184 1.00 84.81 175 ARG A N 1
ATOM 1391 C CA . ARG A 1 175 ? -11.726 13.374 16.122 1.00 84.81 175 ARG A CA 1
ATOM 1392 C C . ARG A 1 175 ? -11.866 14.064 14.761 1.00 84.81 175 ARG A C 1
ATOM 1394 O O . ARG A 1 175 ? -11.286 13.594 13.786 1.00 84.81 175 ARG A O 1
ATOM 1401 N N . GLY A 1 176 ? -12.519 15.227 14.705 1.00 84.56 176 GLY A N 1
ATOM 1402 C CA . GLY A 1 176 ? -12.610 16.034 13.481 1.00 84.56 176 GLY A CA 1
ATOM 1403 C C . GLY A 1 176 ? -11.241 16.464 12.936 1.00 84.56 176 GLY A C 1
ATOM 1404 O O . GLY A 1 176 ? -10.961 16.290 11.748 1.00 84.56 176 GLY A O 1
ATOM 1405 N N . THR A 1 177 ? -10.352 16.960 13.805 1.00 90.06 177 THR A N 1
ATOM 1406 C CA . THR A 1 177 ? -8.970 17.315 13.430 1.00 90.06 177 THR A CA 1
ATOM 1407 C C . THR A 1 177 ? -8.185 16.106 12.916 1.00 90.06 177 THR A C 1
ATOM 1409 O O . THR A 1 177 ? -7.505 16.207 11.894 1.00 90.06 177 THR A O 1
ATOM 1412 N N . ALA A 1 178 ? -8.298 14.954 13.584 1.00 86.06 178 ALA A N 1
ATOM 1413 C CA . ALA A 1 178 ? -7.644 13.718 13.163 1.00 86.06 178 ALA A CA 1
ATOM 1414 C C . ALA A 1 178 ? -8.129 13.264 11.775 1.00 86.06 178 ALA A C 1
ATOM 1416 O O . ALA A 1 178 ? -7.317 12.844 10.952 1.00 86.06 178 ALA A O 1
ATOM 1417 N N . GLY A 1 179 ? -9.422 13.418 11.472 1.00 84.12 179 GLY A N 1
ATOM 1418 C CA . GLY A 1 179 ? -9.969 13.158 10.138 1.00 84.12 179 GLY A CA 1
ATOM 1419 C C . GLY A 1 179 ? -9.339 14.037 9.049 1.00 84.12 179 GLY A C 1
ATOM 1420 O O . GLY A 1 179 ? -8.947 13.531 7.998 1.00 84.12 179 GLY A O 1
ATOM 1421 N N . GLN A 1 180 ? -9.166 15.339 9.305 1.00 88.19 180 GLN A N 1
ATOM 1422 C CA . GLN A 1 180 ? -8.487 16.249 8.364 1.00 88.19 180 GLN A CA 1
ATOM 1423 C C . GLN A 1 180 ? -7.014 15.880 8.166 1.00 88.19 180 GLN A C 1
ATOM 1425 O O . GLN A 1 180 ? -6.520 15.857 7.038 1.00 88.19 180 GLN A O 1
ATOM 1430 N N . LEU A 1 181 ? -6.328 15.525 9.254 1.00 89.94 181 LEU A N 1
ATOM 1431 C CA . LEU A 1 181 ? -4.943 15.068 9.210 1.00 89.94 181 LEU A CA 1
ATOM 1432 C C . LEU A 1 181 ? -4.800 13.801 8.348 1.00 89.94 181 LEU A C 1
ATOM 1434 O O . LEU A 1 181 ? -3.931 13.742 7.478 1.00 89.94 181 LEU A O 1
ATOM 1438 N N . ARG A 1 182 ? -5.703 12.824 8.508 1.00 83.94 182 ARG A N 1
ATOM 1439 C CA . ARG A 1 182 ? -5.742 11.606 7.678 1.00 83.94 182 ARG A CA 1
ATOM 1440 C C . ARG A 1 182 ? -5.954 11.918 6.196 1.00 83.94 182 ARG A C 1
ATOM 1442 O O . ARG A 1 182 ? -5.271 11.331 5.362 1.00 83.94 182 ARG A O 1
ATOM 1449 N N . LYS A 1 183 ? -6.848 12.857 5.856 1.00 85.56 183 LYS A N 1
ATOM 1450 C CA . LYS A 1 183 ? -7.067 13.285 4.460 1.00 85.56 183 LYS A CA 1
ATOM 1451 C C . LYS A 1 183 ? -5.793 13.854 3.830 1.00 85.56 183 LYS A C 1
ATOM 1453 O O . LYS A 1 183 ? -5.488 13.521 2.688 1.00 85.56 183 LYS A O 1
ATOM 1458 N N . LEU A 1 184 ? -5.042 14.669 4.572 1.00 91.31 184 LEU A N 1
ATOM 1459 C CA . LEU A 1 184 ? -3.777 15.238 4.097 1.00 91.31 184 LEU A CA 1
ATOM 1460 C C . LEU A 1 184 ? -2.694 14.175 3.921 1.00 91.31 184 LEU A C 1
ATOM 1462 O O . LEU A 1 184 ? -2.060 14.142 2.870 1.00 91.31 184 LEU A O 1
ATOM 1466 N N . HIS A 1 185 ? -2.526 13.274 4.894 1.00 87.62 185 HIS A N 1
ATOM 1467 C CA . HIS A 1 185 ? -1.594 12.152 4.756 1.00 87.62 185 HIS A CA 1
ATOM 1468 C C . HIS A 1 185 ? -1.939 11.274 3.553 1.00 87.62 185 HIS A C 1
ATOM 1470 O O . HIS A 1 185 ? -1.047 10.921 2.790 1.00 87.62 185 HIS A O 1
ATOM 1476 N N . ARG A 1 186 ? -3.228 10.990 3.330 1.00 85.94 186 ARG A N 1
ATOM 1477 C CA . ARG A 1 186 ? -3.689 10.235 2.159 1.00 85.94 186 ARG A CA 1
ATOM 1478 C C . ARG A 1 186 ? -3.366 10.954 0.853 1.00 85.94 186 ARG A C 1
ATOM 1480 O O . ARG A 1 186 ? -2.897 10.319 -0.080 1.00 85.94 186 ARG A O 1
ATOM 1487 N N . LYS A 1 187 ? -3.594 12.268 0.782 1.00 89.94 187 LYS A N 1
ATOM 1488 C CA . LYS A 1 187 ? -3.240 13.059 -0.404 1.00 89.94 187 LYS A CA 1
ATOM 1489 C C . LYS A 1 187 ? -1.730 13.026 -0.665 1.00 89.94 187 LYS A C 1
ATOM 1491 O O . LYS A 1 187 ? -1.326 12.811 -1.802 1.00 89.94 187 LYS A O 1
ATOM 1496 N N . ARG A 1 188 ? -0.911 13.199 0.379 1.00 90.81 188 ARG A N 1
ATOM 1497 C CA . ARG A 1 188 ? 0.557 13.124 0.300 1.00 90.81 188 ARG A CA 1
ATOM 1498 C C . ARG A 1 188 ? 1.026 11.755 -0.203 1.00 90.81 188 ARG A C 1
ATOM 1500 O O . ARG A 1 188 ? 1.840 11.713 -1.116 1.00 90.81 188 ARG A O 1
ATOM 1507 N N . ALA A 1 189 ? 0.486 10.671 0.360 1.00 88.81 189 ALA A N 1
ATOM 1508 C CA . ALA A 1 189 ? 0.796 9.300 -0.047 1.00 88.81 189 ALA A CA 1
ATOM 1509 C C . ALA A 1 189 ? 0.430 9.061 -1.517 1.00 88.81 189 ALA A C 1
ATOM 1511 O O . ALA A 1 189 ? 1.319 8.794 -2.310 1.00 88.81 189 ALA A O 1
ATOM 1512 N N . ARG A 1 190 ? -0.820 9.341 -1.919 1.00 89.44 190 ARG A N 1
ATOM 1513 C CA . ARG A 1 190 ? -1.273 9.155 -3.309 1.00 89.44 190 ARG A CA 1
ATOM 1514 C C . ARG A 1 190 ? -0.445 9.934 -4.332 1.00 89.44 190 ARG A C 1
ATOM 1516 O O . ARG A 1 190 ? -0.229 9.443 -5.429 1.00 89.44 190 ARG A O 1
ATOM 1523 N N . ARG A 1 191 ? 0.025 11.145 -3.998 1.00 91.81 191 ARG A N 1
ATOM 1524 C CA . ARG A 1 191 ? 0.928 11.900 -4.886 1.00 91.81 191 ARG A CA 1
ATOM 1525 C C . ARG A 1 191 ? 2.258 11.173 -5.078 1.00 91.81 191 ARG A C 1
ATOM 1527 O O . ARG A 1 191 ? 2.735 11.104 -6.205 1.00 91.81 191 ARG A O 1
ATOM 1534 N N . ARG A 1 192 ? 2.844 10.659 -3.993 1.00 90.75 192 ARG A N 1
ATOM 1535 C CA . ARG A 1 192 ? 4.097 9.894 -4.034 1.00 90.75 192 ARG A CA 1
ATOM 1536 C C . ARG A 1 192 ? 3.912 8.584 -4.795 1.00 90.75 192 ARG A C 1
ATOM 1538 O O . ARG A 1 192 ? 4.667 8.352 -5.726 1.00 90.75 192 ARG A O 1
ATOM 1545 N N . ASP A 1 193 ? 2.858 7.829 -4.490 1.00 90.56 193 ASP A N 1
ATOM 1546 C CA . ASP A 1 193 ? 2.526 6.575 -5.176 1.00 90.56 193 ASP A CA 1
ATOM 1547 C C . ASP A 1 193 ? 2.350 6.796 -6.684 1.00 90.56 193 ASP A C 1
ATOM 1549 O O . ASP A 1 193 ? 2.893 6.046 -7.486 1.00 90.56 193 ASP A O 1
ATOM 1553 N N . ASN A 1 194 ? 1.655 7.869 -7.082 1.00 92.50 194 ASN A N 1
ATOM 1554 C CA . ASN A 1 194 ? 1.480 8.217 -8.491 1.00 92.50 194 ASN A CA 1
ATOM 1555 C C . ASN A 1 194 ? 2.817 8.525 -9.180 1.00 92.50 194 ASN A C 1
ATOM 1557 O O . ASN A 1 194 ? 3.058 8.062 -10.289 1.00 92.50 194 ASN A O 1
ATOM 1561 N N . ALA A 1 195 ? 3.694 9.298 -8.532 1.00 90.44 195 ALA A N 1
ATOM 1562 C CA . ALA A 1 195 ? 5.016 9.589 -9.079 1.00 90.44 195 ALA A CA 1
ATOM 1563 C C . ALA A 1 195 ? 5.851 8.310 -9.236 1.00 90.44 195 ALA A C 1
ATOM 1565 O O . ALA A 1 195 ? 6.406 8.079 -10.306 1.00 90.44 195 ALA A O 1
ATOM 1566 N N . THR A 1 196 ? 5.874 7.450 -8.213 1.00 90.81 196 THR A N 1
ATOM 1567 C CA . THR A 1 196 ? 6.550 6.149 -8.275 1.00 90.81 196 THR A CA 1
ATOM 1568 C C . THR A 1 196 ? 5.985 5.279 -9.391 1.00 90.81 196 THR A C 1
ATOM 1570 O O . THR A 1 196 ? 6.766 4.728 -10.154 1.00 90.81 196 THR A O 1
ATOM 1573 N N . TYR A 1 197 ? 4.659 5.215 -9.540 1.00 91.50 197 TYR A N 1
ATOM 1574 C CA . TYR A 1 197 ? 4.006 4.443 -10.597 1.00 91.50 197 TYR A CA 1
ATOM 1575 C C . TYR A 1 197 ? 4.404 4.915 -11.998 1.00 91.50 197 TYR A C 1
ATOM 1577 O O . TYR A 1 197 ? 4.702 4.096 -12.862 1.00 91.50 197 TYR A O 1
ATOM 1585 N N . HIS A 1 198 ? 4.446 6.228 -12.241 1.00 91.12 198 HIS A N 1
ATOM 1586 C CA . HIS A 1 198 ? 4.885 6.748 -13.538 1.00 91.12 198 HIS A CA 1
ATOM 1587 C C . HIS A 1 198 ? 6.343 6.398 -13.840 1.00 91.12 198 HIS A C 1
ATOM 1589 O O . HIS A 1 198 ? 6.658 6.055 -14.976 1.00 91.12 198 HIS A O 1
ATOM 1595 N N . VAL A 1 199 ? 7.218 6.460 -12.833 1.00 90.50 199 VAL A N 1
ATOM 1596 C CA . VAL A 1 199 ? 8.635 6.109 -12.988 1.00 90.50 199 VAL A CA 1
ATOM 1597 C C . VAL A 1 199 ? 8.794 4.611 -13.224 1.00 90.50 199 VAL A C 1
ATOM 1599 O O . VAL A 1 199 ? 9.435 4.225 -14.195 1.00 90.50 199 VAL A O 1
ATOM 1602 N N . SER A 1 200 ? 8.172 3.765 -12.398 1.00 90.00 200 SER A N 1
ATOM 1603 C CA . SER A 1 200 ? 8.255 2.309 -12.547 1.00 90.00 200 SER A CA 1
ATOM 1604 C C . SER A 1 200 ? 7.671 1.846 -13.873 1.00 90.00 200 SER A C 1
ATOM 1606 O O . SER A 1 200 ? 8.250 0.978 -14.513 1.00 90.00 200 SER A O 1
ATOM 1608 N N . ARG A 1 201 ? 6.559 2.453 -14.308 1.00 89.94 201 ARG A N 1
ATOM 1609 C CA . ARG A 1 201 ? 5.969 2.177 -15.616 1.00 89.94 201 ARG A CA 1
ATOM 1610 C C . ARG A 1 201 ? 6.924 2.565 -16.739 1.00 89.94 201 ARG A C 1
ATOM 1612 O O . ARG A 1 201 ? 7.199 1.736 -17.587 1.00 89.94 201 ARG A O 1
ATOM 1619 N N . LYS A 1 202 ? 7.486 3.778 -16.708 1.00 89.44 202 LYS A N 1
ATOM 1620 C CA . LYS A 1 202 ? 8.468 4.212 -17.713 1.00 89.44 202 LYS A CA 1
ATOM 1621 C C . LYS A 1 202 ? 9.659 3.251 -17.784 1.00 89.44 202 LYS A C 1
ATOM 1623 O O . LYS A 1 202 ? 10.074 2.889 -18.875 1.00 89.44 202 LYS A O 1
ATOM 1628 N N . VAL A 1 203 ? 10.205 2.852 -16.637 1.00 89.12 203 VAL A N 1
ATOM 1629 C CA . VAL A 1 203 ? 11.332 1.911 -16.569 1.00 89.12 203 VAL A CA 1
ATOM 1630 C C . VAL A 1 203 ? 10.948 0.551 -17.160 1.00 89.12 203 VAL A C 1
ATOM 1632 O O . VAL A 1 203 ? 11.661 0.058 -18.024 1.00 89.12 203 VAL A O 1
ATOM 1635 N N . ALA A 1 204 ? 9.807 -0.017 -16.762 1.00 88.44 204 ALA A N 1
ATOM 1636 C CA . ALA A 1 204 ? 9.334 -1.302 -17.281 1.00 88.44 204 ALA A CA 1
ATOM 1637 C C . ALA A 1 204 ? 9.042 -1.271 -18.794 1.00 88.44 204 ALA A C 1
ATOM 1639 O O . ALA A 1 204 ? 9.367 -2.222 -19.498 1.00 88.44 204 ALA A O 1
ATOM 1640 N N . ASP A 1 205 ? 8.492 -0.160 -19.295 1.00 88.44 205 ASP A N 1
ATOM 1641 C CA . ASP A 1 205 ? 8.177 0.026 -20.716 1.00 88.44 205 ASP A CA 1
ATOM 1642 C C . ASP A 1 205 ? 9.449 0.194 -21.583 1.00 88.44 205 ASP A C 1
ATOM 1644 O O . ASP A 1 205 ? 9.376 0.070 -22.802 1.00 88.44 205 ASP A O 1
ATOM 1648 N N . THR A 1 206 ? 10.612 0.511 -20.992 1.00 88.81 206 THR A N 1
ATOM 1649 C CA . THR A 1 206 ? 11.832 0.894 -21.742 1.00 88.81 206 THR A CA 1
ATOM 1650 C C . THR A 1 206 ? 13.044 -0.001 -21.514 1.00 88.81 206 THR A C 1
ATOM 1652 O O . THR A 1 206 ? 13.997 0.084 -22.287 1.00 88.81 206 THR A O 1
ATOM 1655 N N . ALA A 1 207 ? 13.041 -0.842 -20.480 1.00 90.12 207 ALA A N 1
ATOM 1656 C CA . ALA A 1 207 ? 14.184 -1.673 -20.131 1.00 90.12 207 ALA A CA 1
ATOM 1657 C C . ALA A 1 207 ? 13.769 -3.122 -19.883 1.00 90.12 207 ALA A C 1
ATOM 1659 O O . ALA A 1 207 ? 12.882 -3.400 -19.076 1.00 90.12 207 ALA A O 1
ATOM 1660 N N . HIS A 1 208 ? 14.467 -4.042 -20.546 1.00 90.88 208 HIS A N 1
ATOM 1661 C CA . HIS A 1 208 ? 14.339 -5.473 -20.297 1.00 90.88 208 HIS A CA 1
ATOM 1662 C C . HIS A 1 208 ? 14.936 -5.852 -18.936 1.00 90.88 208 HIS A C 1
ATOM 1664 O O . HIS A 1 208 ? 14.331 -6.575 -18.147 1.00 90.88 208 HIS A O 1
ATOM 1670 N N . THR A 1 209 ? 16.120 -5.309 -18.640 1.00 91.81 209 THR A N 1
ATOM 1671 C CA . THR A 1 209 ? 16.855 -5.577 -17.402 1.00 91.81 209 THR A CA 1
ATOM 1672 C C . THR A 1 209 ? 16.902 -4.327 -16.533 1.00 91.81 209 THR A C 1
ATOM 1674 O O . THR A 1 209 ? 17.392 -3.280 -16.953 1.00 91.81 209 THR A O 1
ATOM 1677 N N . VAL A 1 210 ? 16.453 -4.442 -15.284 1.00 92.31 210 VAL A N 1
ATOM 1678 C CA . VAL A 1 210 ? 16.534 -3.361 -14.292 1.00 92.31 210 VAL A CA 1
ATOM 1679 C C . VAL A 1 210 ? 17.504 -3.770 -13.193 1.00 92.31 210 VAL A C 1
ATOM 1681 O O . VAL A 1 210 ? 17.250 -4.723 -12.457 1.00 92.31 210 VAL A O 1
ATOM 1684 N N . VAL A 1 211 ? 18.610 -3.040 -13.066 1.00 92.31 211 VAL A N 1
ATOM 1685 C CA . VAL A 1 211 ? 19.611 -3.257 -12.017 1.00 92.31 211 VAL A CA 1
ATOM 1686 C C . VAL A 1 211 ? 19.418 -2.202 -10.936 1.00 92.31 211 VAL A C 1
ATOM 1688 O O . VAL A 1 211 ? 19.437 -1.005 -11.208 1.00 92.31 211 VAL A O 1
ATOM 1691 N N . MET A 1 212 ? 19.235 -2.641 -9.696 1.00 89.31 212 MET A N 1
ATOM 1692 C CA . MET A 1 212 ? 19.119 -1.773 -8.526 1.00 89.31 212 MET A CA 1
ATOM 1693 C C . MET A 1 212 ? 20.127 -2.219 -7.477 1.00 89.31 212 MET A C 1
ATOM 1695 O O . MET A 1 212 ? 20.299 -3.415 -7.251 1.00 89.31 212 MET A O 1
ATOM 1699 N N . GLU A 1 213 ? 20.759 -1.264 -6.805 1.00 83.00 213 GLU A N 1
ATOM 1700 C CA . GLU A 1 213 ? 21.590 -1.556 -5.637 1.00 83.00 213 GLU A CA 1
ATOM 1701 C C . GLU A 1 213 ? 20.760 -2.132 -4.480 1.00 83.00 213 GLU A C 1
ATOM 1703 O O . GLU A 1 213 ? 19.606 -1.739 -4.264 1.00 83.00 213 GLU A O 1
ATOM 1708 N N . ASP A 1 214 ? 21.360 -3.017 -3.683 1.00 83.19 214 ASP A N 1
ATOM 1709 C CA . ASP A 1 214 ? 20.760 -3.511 -2.441 1.00 83.19 214 ASP A CA 1
ATOM 1710 C C . ASP A 1 214 ? 20.931 -2.490 -1.305 1.00 83.19 214 ASP A C 1
ATOM 1712 O O . ASP A 1 214 ? 21.760 -2.609 -0.402 1.00 83.19 214 ASP A O 1
ATOM 1716 N N . LEU A 1 215 ? 20.161 -1.407 -1.396 1.00 81.19 215 LEU A N 1
ATOM 1717 C CA . LEU A 1 215 ? 20.213 -0.317 -0.437 1.00 81.19 215 LEU A CA 1
ATOM 1718 C C . LEU A 1 215 ? 19.345 -0.614 0.791 1.00 81.19 215 LEU A C 1
ATOM 1720 O O . LEU A 1 215 ? 18.114 -0.715 0.699 1.00 81.19 215 LEU A O 1
ATOM 1724 N N . ASN A 1 216 ? 19.961 -0.612 1.978 1.00 78.19 216 ASN A N 1
ATOM 1725 C CA . ASN A 1 216 ? 19.255 -0.692 3.260 1.00 78.19 216 ASN A CA 1
ATOM 1726 C C . ASN A 1 216 ? 18.539 0.632 3.609 1.00 78.19 216 ASN A C 1
ATOM 1728 O O . ASN A 1 216 ? 18.853 1.327 4.582 1.00 78.19 216 ASN A O 1
ATOM 1732 N N . THR A 1 217 ? 17.524 0.974 2.818 1.00 74.88 217 THR A N 1
ATOM 1733 C CA . THR A 1 217 ? 16.687 2.176 2.971 1.00 74.88 217 THR A CA 1
ATOM 1734 C C . THR A 1 217 ? 16.020 2.258 4.347 1.00 74.88 217 THR A C 1
ATOM 1736 O O . THR A 1 217 ? 15.884 3.347 4.919 1.00 74.88 217 THR A O 1
ATOM 1739 N N . LYS A 1 218 ? 15.647 1.109 4.931 1.00 74.94 218 LYS A N 1
ATOM 1740 C CA . LYS A 1 218 ? 15.119 1.029 6.301 1.00 74.94 218 LYS A CA 1
ATOM 1741 C C . LYS A 1 218 ? 16.156 1.507 7.315 1.00 74.94 218 LYS A C 1
ATOM 1743 O O . LYS A 1 218 ? 15.839 2.360 8.138 1.00 74.94 218 LYS A O 1
ATOM 1748 N N . GLY A 1 219 ? 17.394 1.020 7.235 1.00 77.06 219 GLY A N 1
ATOM 1749 C CA . GLY A 1 219 ? 18.504 1.480 8.074 1.00 77.06 219 GLY A CA 1
ATOM 1750 C C . GLY A 1 219 ? 18.820 2.963 7.867 1.00 77.06 219 GLY A C 1
ATOM 1751 O O . GLY A 1 219 ? 19.021 3.702 8.832 1.00 77.06 219 GLY A O 1
ATOM 1752 N N . MET A 1 220 ? 18.769 3.439 6.620 1.00 75.19 220 MET A N 1
ATOM 1753 C CA . MET A 1 220 ? 19.012 4.848 6.296 1.00 75.19 220 MET A CA 1
ATOM 1754 C C . MET A 1 220 ? 17.949 5.790 6.855 1.00 75.19 220 MET A C 1
ATOM 1756 O O . MET A 1 220 ? 18.287 6.904 7.242 1.00 75.19 220 MET A O 1
ATOM 1760 N N . T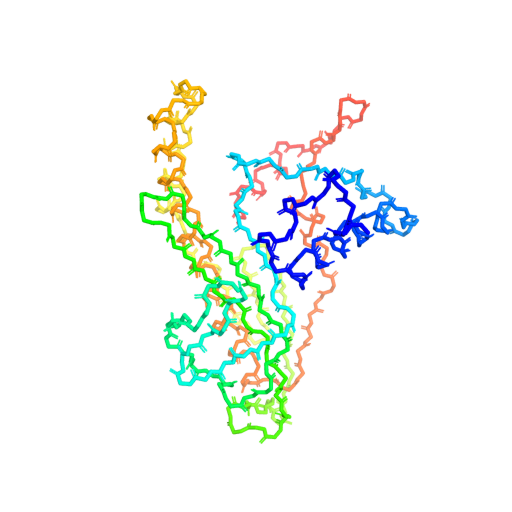HR A 1 221 ? 16.691 5.368 6.927 1.00 77.00 221 THR A N 1
ATOM 1761 C CA . THR A 1 221 ? 15.594 6.193 7.465 1.00 77.00 221 THR A CA 1
ATOM 1762 C C . THR A 1 221 ? 15.328 5.951 8.949 1.00 77.00 221 THR A C 1
ATOM 1764 O O . THR A 1 221 ? 14.616 6.737 9.584 1.00 77.00 221 THR A O 1
ATOM 1767 N N . LYS A 1 222 ? 15.922 4.905 9.543 1.00 79.50 222 LYS A N 1
ATOM 1768 C CA . LYS A 1 222 ? 15.790 4.604 10.972 1.00 79.50 222 LYS A CA 1
ATOM 1769 C C . LYS A 1 222 ? 16.300 5.778 11.809 1.00 79.50 222 LYS A C 1
ATOM 1771 O O . LYS A 1 222 ? 17.267 6.469 11.479 1.00 79.50 222 LYS A O 1
ATOM 1776 N N . SER A 1 223 ? 15.600 6.025 12.911 1.00 79.38 223 SER A N 1
ATOM 1777 C CA . SER A 1 223 ? 16.030 7.003 13.905 1.00 79.38 223 SER A CA 1
ATOM 1778 C C . SER A 1 223 ? 17.309 6.521 14.582 1.00 79.38 223 SER A C 1
ATOM 1780 O O . SER A 1 223 ? 17.363 5.387 15.046 1.00 79.38 223 SER A O 1
ATOM 1782 N N . ALA A 1 224 ? 18.292 7.408 14.725 1.00 83.12 224 ALA A N 1
ATOM 1783 C CA . ALA A 1 224 ? 19.495 7.134 15.507 1.00 83.12 224 ALA A CA 1
ATOM 1784 C C . ALA A 1 224 ? 19.292 7.351 17.019 1.00 83.12 224 ALA A C 1
ATOM 1786 O O . ALA A 1 224 ? 20.268 7.422 17.743 1.00 83.12 224 ALA A O 1
ATOM 1787 N N . LYS A 1 225 ? 18.053 7.513 17.513 1.00 83.88 225 LYS A N 1
ATOM 1788 C CA . LYS A 1 225 ? 17.780 7.890 18.915 1.00 83.88 225 LYS A CA 1
ATOM 1789 C C . LYS A 1 225 ? 18.242 6.848 19.951 1.00 83.88 225 LYS A C 1
ATOM 1791 O O . LYS A 1 225 ? 18.546 7.245 21.068 1.00 83.88 225 LYS A O 1
ATOM 1796 N N . GLY A 1 226 ? 18.308 5.565 19.591 1.00 81.25 226 GLY A N 1
ATOM 1797 C CA . GLY A 1 226 ? 18.583 4.478 20.542 1.00 81.25 226 GLY A CA 1
ATOM 1798 C C . GLY A 1 226 ? 17.470 4.290 21.583 1.00 81.25 226 GLY A C 1
ATOM 1799 O O . GLY A 1 226 ? 16.349 4.790 21.400 1.00 81.25 226 GLY A O 1
ATOM 1800 N N . THR A 1 227 ? 17.774 3.559 22.654 1.00 81.25 227 THR A N 1
ATOM 1801 C CA . THR A 1 227 ? 16.892 3.328 23.813 1.00 81.25 227 THR A CA 1
ATOM 1802 C C . THR A 1 227 ? 17.316 4.203 24.999 1.00 81.25 227 THR A C 1
ATOM 1804 O O . THR A 1 227 ? 18.191 5.057 24.872 1.00 81.25 227 THR A O 1
ATOM 1807 N N . VAL A 1 228 ? 16.641 4.065 26.147 1.00 79.00 228 VAL A N 1
ATOM 1808 C CA . VAL A 1 228 ? 17.062 4.740 27.391 1.00 79.00 228 VAL A CA 1
ATOM 1809 C C . VAL A 1 228 ? 18.356 4.122 27.931 1.00 79.00 228 VAL A C 1
ATOM 1811 O O . VAL A 1 228 ? 19.194 4.839 28.461 1.00 79.00 228 VAL A O 1
ATOM 1814 N N . GLU A 1 229 ? 18.508 2.809 27.762 1.00 78.88 229 GLU A N 1
ATOM 1815 C CA . GLU A 1 229 ? 19.651 2.018 28.230 1.00 78.88 229 GLU A CA 1
ATOM 1816 C C . GLU A 1 229 ? 20.866 2.154 27.299 1.00 78.88 229 GLU A C 1
ATOM 1818 O O . GLU A 1 229 ? 21.992 2.215 27.781 1.00 78.88 229 GLU A O 1
ATOM 1823 N N . ASP A 1 230 ? 20.641 2.280 25.986 1.00 79.31 230 ASP A N 1
ATOM 1824 C CA . ASP A 1 230 ? 21.679 2.535 24.981 1.00 79.31 230 ASP A CA 1
ATOM 1825 C C . ASP A 1 230 ? 21.298 3.746 24.103 1.00 79.31 230 ASP A C 1
ATOM 1827 O O . ASP A 1 230 ? 20.638 3.605 23.059 1.00 79.31 230 ASP A O 1
ATOM 1831 N N . PRO A 1 231 ? 21.625 4.974 24.549 1.00 83.19 231 PRO A N 1
ATOM 1832 C CA . PRO A 1 231 ? 21.281 6.188 23.829 1.00 83.19 231 PRO A CA 1
ATOM 1833 C C . PRO A 1 231 ? 22.119 6.316 22.557 1.00 83.19 231 PRO A C 1
ATOM 1835 O O . PRO A 1 231 ? 23.350 6.280 22.564 1.00 83.19 231 PRO A O 1
ATOM 1838 N N . GLY A 1 232 ? 21.442 6.532 21.433 1.00 83.81 232 GLY A N 1
ATOM 1839 C CA . GLY A 1 232 ? 22.120 6.557 20.146 1.00 83.81 232 GLY A CA 1
ATOM 1840 C C . GLY A 1 232 ? 22.887 7.857 19.874 1.00 83.81 2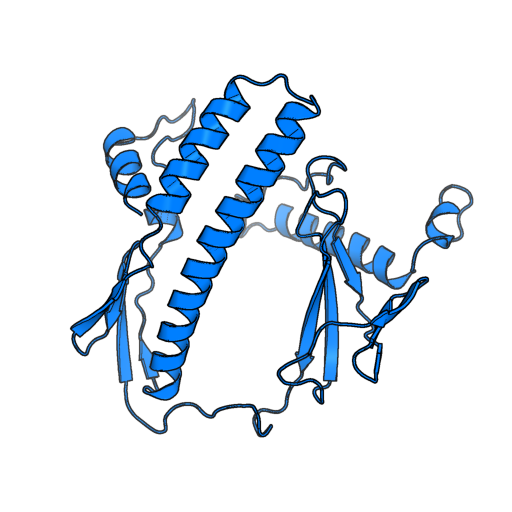32 GLY A C 1
ATOM 1841 O O . GLY A 1 232 ? 22.660 8.906 20.482 1.00 83.81 232 GLY A O 1
ATOM 1842 N N . ARG A 1 233 ? 23.830 7.791 18.928 1.00 83.69 233 ARG A N 1
ATOM 1843 C CA . ARG A 1 233 ? 24.747 8.890 18.573 1.00 83.69 233 ARG A CA 1
ATOM 1844 C C . ARG A 1 233 ? 24.269 9.662 17.342 1.00 83.69 233 ARG A C 1
ATOM 1846 O O . ARG A 1 233 ? 23.505 9.155 16.526 1.00 83.69 233 ARG A O 1
ATOM 1853 N N . ASN A 1 234 ? 24.720 10.911 17.195 1.00 83.69 234 ASN A N 1
ATOM 1854 C CA . ASN A 1 234 ? 24.411 11.782 16.047 1.00 83.69 234 ASN A CA 1
ATOM 1855 C C . ASN A 1 234 ? 22.903 11.954 15.761 1.00 83.69 234 ASN A C 1
ATOM 1857 O O . ASN A 1 234 ? 22.492 12.273 14.642 1.00 83.69 234 ASN A O 1
ATOM 1861 N N . VAL A 1 235 ? 22.061 11.810 16.794 1.00 82.62 235 VAL A N 1
ATOM 1862 C CA . VAL A 1 235 ? 20.591 11.831 16.691 1.00 82.62 235 VAL A CA 1
ATOM 1863 C C . VAL A 1 235 ? 20.084 13.095 16.008 1.00 82.62 235 VAL A C 1
ATOM 1865 O O . VAL A 1 235 ? 19.202 13.024 15.158 1.00 82.62 235 VAL A O 1
ATOM 1868 N N . LYS A 1 236 ? 20.646 14.261 16.351 1.00 80.81 236 LYS A N 1
ATOM 1869 C CA . LYS A 1 236 ? 20.220 15.554 15.794 1.00 80.81 236 LYS A CA 1
ATOM 1870 C C . LYS A 1 236 ? 20.546 15.670 14.301 1.00 80.81 236 LYS A C 1
ATOM 1872 O O . LYS A 1 236 ? 19.688 16.116 13.542 1.00 80.81 236 LYS A O 1
ATOM 1877 N N . GLN A 1 237 ? 21.739 15.239 13.885 1.00 78.75 237 GLN A N 1
ATOM 1878 C CA . GLN A 1 237 ? 22.160 15.220 12.479 1.00 78.75 237 GLN A CA 1
ATOM 1879 C C . GLN A 1 237 ? 21.292 14.243 11.675 1.00 78.75 237 GLN A C 1
ATOM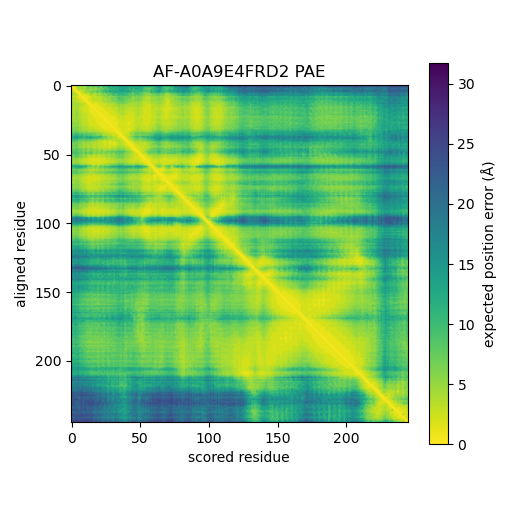 1881 O O . GLN A 1 237 ? 20.690 14.635 10.675 1.00 78.75 237 GLN A O 1
ATOM 1886 N N . LYS A 1 238 ? 21.116 13.009 12.173 1.00 80.56 238 LYS A N 1
ATOM 1887 C CA . LYS A 1 238 ? 20.259 11.999 11.536 1.00 80.56 238 LYS A CA 1
ATOM 1888 C C . LYS A 1 238 ? 18.796 12.437 11.463 1.00 80.56 238 LYS A C 1
ATOM 1890 O O . LYS A 1 238 ? 18.148 12.246 10.444 1.00 80.56 238 LYS A O 1
ATOM 1895 N N . ALA A 1 239 ? 18.272 13.072 12.510 1.00 77.12 239 ALA A N 1
ATOM 1896 C CA . ALA A 1 239 ? 16.913 13.606 12.515 1.00 77.12 239 ALA A CA 1
ATOM 1897 C C . ALA A 1 239 ? 16.730 14.774 11.532 1.00 77.12 239 ALA A C 1
ATOM 1899 O O . ALA A 1 239 ? 15.628 14.953 11.020 1.00 77.12 239 ALA A O 1
ATOM 1900 N N . GLY A 1 240 ? 17.775 15.570 11.281 1.00 71.56 240 GLY A N 1
ATOM 1901 C CA . GLY A 1 240 ? 17.781 16.591 10.231 1.00 71.56 240 GLY A CA 1
ATOM 1902 C C . GLY A 1 240 ? 17.694 15.965 8.842 1.00 71.56 240 GLY A C 1
ATOM 1903 O O . GLY A 1 240 ? 16.794 16.310 8.080 1.00 71.56 240 GLY A O 1
ATOM 1904 N N . LEU A 1 241 ? 18.554 14.979 8.570 1.00 70.69 241 LEU A N 1
ATOM 1905 C CA . LEU A 1 241 ? 18.560 14.216 7.320 1.00 70.69 241 LEU A CA 1
ATOM 1906 C C . LEU A 1 241 ? 17.206 13.528 7.078 1.00 70.69 241 LEU A C 1
ATOM 1908 O O . LEU A 1 241 ? 16.574 13.763 6.058 1.00 70.69 241 LEU A O 1
ATOM 1912 N N . ASN A 1 242 ? 16.681 12.804 8.070 1.00 76.31 242 ASN A N 1
ATOM 1913 C CA . ASN A 1 242 ? 15.384 12.122 7.980 1.00 76.31 242 ASN A CA 1
ATOM 1914 C C . ASN A 1 242 ? 14.183 13.075 7.825 1.00 76.31 242 ASN A C 1
ATOM 1916 O O . ASN A 1 242 ? 13.102 12.620 7.471 1.00 76.31 242 ASN A O 1
ATOM 1920 N N . ARG A 1 243 ? 14.316 14.374 8.139 1.00 64.88 243 ARG A N 1
ATOM 1921 C CA . ARG A 1 243 ? 13.255 15.374 7.901 1.00 64.88 243 ARG A CA 1
ATOM 1922 C C . ARG A 1 243 ? 13.271 15.936 6.482 1.00 64.88 243 ARG A C 1
ATOM 1924 O O . ARG A 1 243 ? 12.244 16.458 6.059 1.00 64.88 243 ARG A O 1
ATOM 1931 N N . ALA A 1 244 ? 14.421 15.904 5.811 1.00 57.72 244 ALA A N 1
ATOM 1932 C CA . ALA A 1 244 ? 14.580 16.355 4.428 1.00 57.72 244 ALA A CA 1
ATOM 1933 C C . ALA A 1 244 ? 14.122 15.298 3.403 1.00 57.72 244 ALA A C 1
ATOM 1935 O O . ALA A 1 244 ? 14.041 15.585 2.213 1.00 57.72 244 ALA A O 1
ATOM 1936 N N . ILE A 1 245 ? 13.810 14.101 3.897 1.00 56.41 245 ILE A N 1
ATOM 1937 C CA . ILE A 1 245 ? 13.364 12.899 3.193 1.00 56.41 245 ILE A CA 1
ATOM 1938 C C . ILE A 1 245 ? 11.840 12.732 3.397 1.00 56.41 245 ILE A C 1
ATOM 1940 O O . ILE A 1 245 ? 11.060 12.558 2.424 1.00 56.41 245 ILE A O 1
#

pLDDT: mean 86.74, std 7.17, range [56.41, 96.06]

Solvent-accessible surface area (backbone atoms only — not comparable to full-atom values): 14528 Å² total; per-residue (Å²): 111,64,88,38,82,96,31,50,75,54,66,83,46,46,67,63,40,52,51,47,53,53,47,53,51,50,54,40,50,52,45,40,70,32,81,94,35,78,85,41,63,79,76,74,86,81,45,85,93,79,45,71,61,65,52,49,40,62,73,57,51,72,57,96,60,20,37,49,38,79,99,74,42,79,38,82,53,72,90,74,91,69,66,78,87,32,51,60,51,36,31,42,38,35,48,80,44,86,49,102,72,59,44,72,47,74,50,70,44,57,53,67,65,82,85,38,88,89,49,77,77,64,26,93,50,57,74,39,42,41,51,78,52,85,54,32,35,35,38,73,87,69,51,75,49,63,61,67,91,49,64,72,49,50,54,51,43,53,52,43,50,56,54,41,71,76,38,62,84,93,36,71,69,32,51,54,45,50,40,54,42,50,54,41,53,50,53,53,47,53,50,42,53,50,50,51,49,55,50,53,48,52,48,42,67,59,22,49,40,80,46,65,74,95,70,63,59,66,69,71,61,49,78,39,53,60,51,92,92,53,66,40,68,64,34,70,62,47,52,51,55,54,66,78,82

Secondary structure (DSSP, 8-state):
-TTSGGGGGGGGS-HHHHHHHHHHHHHHHHHHS-TT-TT-PPP-PPPTTTSPPEEEESS--EETTEEEETTTEEEEPPPP-S-TTSEEEEEEEEE---SSS--EEEEEEEE--TT-TTPPPPPSS-EEEEEE-SSEEEETT--EEEPP--HHHHHHHHHHHHHHHTSPTT-HHHHHHHHHHHHHHHHHHHHHHHHHHHHHHHHHHH-SEEEE----HHHHHS---B-SSSBPSSHHHHHHHHHH-

Mean predicted aligned error: 8.85 Å

Radius of gyration: 22.8 Å; Cα contacts (8 Å, |Δi|>4): 275; chains: 1; bounding box: 50×48×54 Å